Protein AF-A0A536GHM5-F1 (afdb_monomer)

Solvent-accessible surface area (backbone atoms only — not comparable to full-atom values): 13954 Å² total; per-residue (Å²): 136,82,89,82,89,90,89,85,89,84,81,91,84,87,89,84,89,86,88,85,83,84,88,84,82,89,80,92,77,90,78,89,74,93,71,83,82,72,80,73,74,80,75,80,73,82,75,80,77,82,73,79,80,69,58,63,62,82,78,53,53,48,62,61,52,52,49,52,49,46,75,68,66,64,57,67,44,81,74,50,75,44,61,77,75,88,44,92,64,42,56,34,36,36,39,30,26,42,83,91,34,42,30,38,36,35,11,26,78,33,38,71,53,38,60,69,72,47,86,76,56,70,77,38,66,44,44,51,67,29,25,36,30,33,41,35,26,64,16,36,39,39,32,46,37,70,64,36,80,54,56,49,69,80,70,57,71,68,55,50,53,46,52,41,53,51,43,64,63,42,43,63,33,32,62,59,67,42,43,26,25,64,65,92,64,85,66,78,78,62,77,75,77,82,68,81,76,77,76,78,72,80,76,83,75,81,83,82,80,85,79,86,88,82,81,135

pLDDT: mean 77.13, std 20.51, range [38.62, 97.5]

Foldseek 3Di:
DDDDDDDDDDDDDDDDDDDDDDDDDDDDDDDPDDDDPDPPDPDPDPDPDPDDQQAADPPDDLVVLLVLCVVLVQQKAWDDKDCPPVDPQWRIWTWIAGPPFIKIKTFGNWVVSVVVVDPDFFPAEDAAQAAQKWKDFIRIIMGIGDHHRGRDDDDDPVSLVSVLSSLVSCQSYGPPMGMHHNDDHDGPDHDPDPDPPPPPDPDDDDDDDDDDDDDD

Sequence (216 aa):
MRHSNQIARGRRLPGGVAGFVAAIATSLVIACGGSNAASGSPTPLPTPVVTPDPHLHEPVTADQIFLALGAAKLGLVANNANSETGNPAIVKLINAEINNWPLRITQYSSSAVLKRTVHWKAGEAPVGDEAPYSIAGLNILIQFGPISARAPSPPDASRQAMAARIVAVLDPLLWPLTQHSVIDIPSRTPEPTPKPSVSTAPTKAPAKTPKPSKTP

Radius of gyration: 32.69 Å; Cα contacts (8 Å, |Δi|>4): 290; chains: 1; bounding box: 127×55×76 Å

Secondary structure (DSSP, 8-state):
---------------------------------------PPPPPPPPP--PPP----SSPPHHHHHHHHHHTT--EEEEEEES--S-TTEEEEEEEEESSSEEEEEEES-HHHHHHH--PPTTPPP-TTS-SEEEEETTEEEEES---SSPPPPPPHHHHHHHHHHHHHHHHHHPSPEEEESS----PPPPPP-------PPP-PPPPPPPPP---

Mean predicted aligned error: 16.76 Å

Structure (mmCIF, N/CA/C/O backbone):
data_AF-A0A536GHM5-F1
#
_entry.id   AF-A0A536GHM5-F1
#
loop_
_atom_site.group_PDB
_atom_site.id
_atom_site.type_symbol
_atom_site.label_atom_id
_atom_site.label_alt_id
_atom_site.label_comp_id
_atom_site.label_asym_id
_atom_site.label_entity_id
_atom_site.label_seq_id
_atom_site.pdbx_PDB_ins_code
_atom_site.Cartn_x
_atom_site.Cartn_y
_atom_site.Cartn_z
_atom_site.occupancy
_atom_site.B_iso_or_equiv
_atom_site.auth_seq_id
_atom_site.auth_comp_id
_atom_site.auth_asym_id
_atom_site.auth_atom_id
_atom_site.pdbx_PDB_model_num
ATOM 1 N N . MET A 1 1 ? 44.696 16.572 -21.881 1.00 43.22 1 MET A N 1
ATOM 2 C CA . MET A 1 1 ? 45.957 16.660 -21.107 1.00 43.22 1 MET A CA 1
ATOM 3 C C . MET A 1 1 ? 45.610 16.284 -19.670 1.00 43.22 1 MET A C 1
ATOM 5 O O . MET A 1 1 ? 44.744 16.926 -19.108 1.00 43.22 1 MET A O 1
ATOM 9 N N . ARG A 1 2 ? 45.865 15.027 -19.287 1.00 48.50 2 ARG A N 1
ATOM 10 C CA . ARG A 1 2 ? 47.012 14.546 -18.479 1.00 48.50 2 ARG A CA 1
ATOM 11 C C . ARG A 1 2 ? 46.875 14.860 -16.972 1.00 48.50 2 ARG A C 1
ATOM 13 O O . ARG A 1 2 ? 46.977 16.023 -16.630 1.00 48.50 2 ARG A O 1
ATOM 20 N N . HIS A 1 3 ? 46.699 13.778 -16.185 1.00 44.41 3 HIS A N 1
ATOM 21 C CA . HIS A 1 3 ? 47.227 13.408 -14.837 1.00 44.41 3 HIS A CA 1
ATOM 22 C C . HIS A 1 3 ? 47.275 14.480 -13.718 1.00 44.41 3 HIS A C 1
ATOM 24 O O . HIS A 1 3 ? 47.511 15.639 -13.994 1.00 44.41 3 HIS A O 1
ATOM 30 N N . SER A 1 4 ? 47.124 14.228 -12.412 1.00 54.16 4 SER A N 1
ATOM 31 C CA . SER A 1 4 ? 47.518 13.133 -11.498 1.00 54.16 4 SER A CA 1
ATOM 32 C C . SER A 1 4 ? 46.841 13.445 -10.135 1.00 54.16 4 SER A C 1
ATOM 34 O O . SER A 1 4 ? 46.691 14.618 -9.819 1.00 54.16 4 SER A O 1
ATOM 36 N N . ASN A 1 5 ? 46.231 12.526 -9.377 1.00 55.44 5 ASN A N 1
ATOM 37 C CA . ASN A 1 5 ? 46.764 11.469 -8.495 1.00 55.44 5 ASN A CA 1
ATOM 38 C C . ASN A 1 5 ? 47.575 11.908 -7.249 1.00 55.44 5 ASN A C 1
ATOM 40 O O . ASN A 1 5 ? 48.619 12.538 -7.371 1.00 55.44 5 ASN A O 1
ATOM 44 N N . GLN A 1 6 ? 47.139 11.343 -6.105 1.00 53.28 6 GLN A N 1
ATOM 45 C CA . GLN A 1 6 ? 47.734 11.257 -4.750 1.00 53.28 6 GLN A CA 1
ATOM 46 C C . GLN A 1 6 ? 47.522 12.487 -3.847 1.00 53.28 6 GLN A C 1
ATOM 48 O O . GLN A 1 6 ? 47.697 13.614 -4.277 1.00 53.28 6 GLN A O 1
ATOM 53 N N . ILE A 1 7 ? 47.057 12.359 -2.599 1.00 49.81 7 ILE A N 1
ATOM 54 C CA . ILE A 1 7 ? 47.739 11.920 -1.353 1.00 49.81 7 ILE A CA 1
ATOM 55 C C . ILE A 1 7 ? 46.598 11.968 -0.282 1.00 49.81 7 ILE A C 1
ATOM 57 O O . ILE A 1 7 ? 45.775 12.869 -0.356 1.00 49.81 7 ILE A O 1
ATOM 61 N N . ALA A 1 8 ? 46.341 11.076 0.681 1.00 53.47 8 ALA A N 1
ATOM 62 C CA . ALA A 1 8 ? 47.197 10.385 1.634 1.00 53.47 8 ALA A CA 1
ATOM 63 C C . ALA A 1 8 ? 46.481 9.145 2.208 1.00 53.47 8 ALA A C 1
ATOM 65 O O . ALA A 1 8 ? 45.285 9.167 2.498 1.00 53.47 8 ALA A O 1
ATOM 66 N N . ARG A 1 9 ? 47.258 8.089 2.457 1.00 57.47 9 ARG A N 1
ATOM 67 C CA . ARG A 1 9 ? 46.920 6.997 3.377 1.00 57.47 9 ARG A CA 1
ATOM 68 C C . ARG A 1 9 ? 47.445 7.339 4.774 1.00 57.47 9 ARG A C 1
ATOM 70 O O . ARG A 1 9 ? 48.580 7.783 4.905 1.00 57.47 9 ARG A O 1
ATOM 77 N N . GLY A 1 10 ? 46.674 7.010 5.804 1.00 47.72 10 GLY A N 1
ATOM 78 C CA . GLY A 1 10 ? 47.101 6.949 7.208 1.00 47.72 10 GLY A CA 1
ATOM 79 C C . GLY A 1 10 ? 45.864 7.025 8.104 1.00 47.72 10 GLY A C 1
ATOM 80 O O . GLY A 1 10 ? 44.967 7.793 7.806 1.00 47.72 10 GLY A O 1
ATOM 81 N N . ARG A 1 11 ? 45.670 6.253 9.170 1.00 47.78 11 ARG A N 1
ATOM 82 C CA . ARG A 1 11 ? 46.503 5.326 9.940 1.00 47.78 11 ARG A CA 1
ATOM 83 C C . ARG A 1 11 ? 45.564 4.253 10.506 1.00 47.78 11 ARG A C 1
ATOM 85 O O . ARG A 1 11 ? 44.467 4.569 10.952 1.00 47.78 11 ARG A O 1
ATOM 92 N N . ARG A 1 12 ? 46.013 2.997 10.519 1.00 52.16 12 ARG A N 1
ATOM 93 C CA . ARG A 1 12 ? 45.415 1.936 11.339 1.00 52.16 12 ARG A CA 1
ATOM 94 C C . ARG A 1 12 ? 45.840 2.154 12.793 1.00 52.16 12 ARG A C 1
AT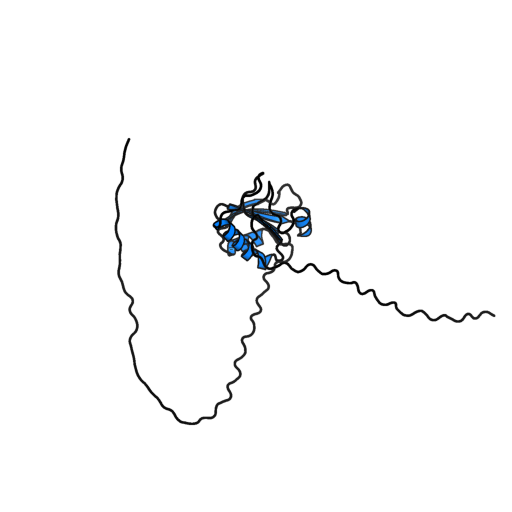OM 96 O O . ARG A 1 12 ? 47.029 2.341 13.037 1.00 52.16 12 ARG A O 1
ATOM 103 N N . LEU A 1 13 ? 44.898 2.079 13.725 1.00 57.22 13 LEU A N 1
ATOM 104 C CA . LEU A 1 13 ? 45.167 1.887 15.150 1.00 57.22 13 LEU A CA 1
ATOM 105 C C . LEU A 1 13 ? 44.696 0.477 15.528 1.00 57.22 13 LEU A C 1
ATOM 107 O O . LEU A 1 13 ? 43.508 0.193 15.379 1.00 57.22 13 LEU A O 1
ATOM 111 N N . PRO A 1 14 ? 45.587 -0.413 15.989 1.00 54.00 14 PRO A N 1
ATOM 112 C CA . PRO A 1 14 ? 45.205 -1.575 16.769 1.00 54.00 14 PRO A CA 1
ATOM 113 C C . PRO A 1 14 ? 45.573 -1.362 18.244 1.00 54.00 14 PRO A C 1
ATOM 115 O O . PRO A 1 14 ? 46.643 -0.842 18.555 1.00 54.00 14 PRO A O 1
ATOM 118 N N . GLY A 1 15 ? 44.719 -1.846 19.144 1.00 42.97 15 GLY A N 1
ATOM 119 C CA . GLY A 1 15 ? 45.117 -2.163 20.514 1.00 42.97 15 GLY A CA 1
ATOM 120 C C . GLY A 1 15 ? 44.253 -1.531 21.599 1.00 42.97 15 GLY A C 1
ATOM 121 O O . GLY A 1 15 ? 44.140 -0.314 21.683 1.00 42.97 15 GLY A O 1
ATOM 122 N N . GLY A 1 16 ? 43.732 -2.389 22.478 1.00 39.25 16 GLY A N 1
ATOM 123 C CA . GLY A 1 16 ? 43.484 -2.028 23.872 1.00 39.25 16 GLY A CA 1
ATOM 124 C C . GLY A 1 16 ? 42.210 -2.633 24.466 1.00 39.25 16 GLY A C 1
ATOM 125 O O . GLY A 1 16 ? 41.147 -2.054 24.327 1.00 39.25 16 GLY A O 1
ATOM 126 N N . VAL A 1 17 ? 42.272 -3.880 24.943 1.00 47.97 17 VAL A N 1
ATOM 127 C CA . VAL A 1 17 ? 42.207 -4.285 26.369 1.00 47.97 17 VAL A CA 1
ATOM 128 C C . VAL A 1 17 ? 40.799 -4.257 26.984 1.00 47.97 17 VAL A C 1
ATOM 130 O O . VAL A 1 17 ? 40.264 -3.200 27.285 1.00 47.97 17 VAL A O 1
ATOM 133 N N . ALA A 1 18 ? 40.279 -5.442 27.312 1.00 44.81 18 ALA A N 1
ATOM 134 C CA . ALA A 1 18 ? 39.486 -5.659 28.524 1.00 44.81 18 ALA A CA 1
ATOM 135 C C . ALA A 1 18 ? 39.561 -7.148 28.896 1.00 44.81 18 ALA A C 1
ATOM 137 O O . ALA A 1 18 ? 38.870 -7.985 28.322 1.00 44.81 18 ALA A O 1
ATOM 138 N N . GLY A 1 19 ? 40.474 -7.472 29.813 1.00 47.06 19 GLY A N 1
ATOM 139 C CA . GLY A 1 19 ? 40.527 -8.763 30.490 1.00 47.06 19 GLY A CA 1
ATOM 140 C C . GLY A 1 19 ? 39.649 -8.755 31.741 1.00 47.06 19 GLY A C 1
ATOM 141 O O . GLY A 1 19 ? 39.630 -7.762 32.452 1.00 47.06 19 GLY A O 1
ATOM 142 N N . PHE A 1 20 ? 38.947 -9.860 31.976 1.00 43.75 20 PHE A N 1
ATOM 143 C CA . PHE A 1 20 ? 38.219 -10.288 33.184 1.00 43.75 20 PHE A CA 1
ATOM 144 C C . PHE A 1 20 ? 37.834 -11.757 32.855 1.00 43.75 20 PHE A C 1
ATOM 146 O O . PHE A 1 20 ? 37.433 -12.017 31.728 1.00 43.75 20 PHE A O 1
ATOM 153 N N . VAL A 1 21 ? 37.991 -12.812 33.658 1.00 47.34 21 VAL A N 1
ATOM 154 C CA . VAL A 1 21 ? 37.829 -13.000 35.103 1.00 47.34 21 VAL A CA 1
ATOM 155 C C . VAL A 1 21 ? 38.672 -14.210 35.551 1.00 47.34 21 VAL A C 1
ATOM 157 O O . VAL A 1 21 ? 38.889 -15.157 34.798 1.00 47.34 21 VAL A O 1
ATOM 160 N N . ALA A 1 22 ? 39.123 -14.136 36.800 1.00 47.41 22 ALA A N 1
ATOM 161 C CA . ALA A 1 22 ? 39.907 -15.104 37.550 1.00 47.41 22 ALA A CA 1
ATOM 162 C C . ALA A 1 22 ? 39.232 -16.472 37.793 1.00 47.41 22 ALA A C 1
ATOM 164 O O . ALA A 1 22 ? 38.012 -16.600 37.873 1.00 47.41 22 ALA A O 1
ATOM 165 N N . ALA A 1 23 ? 40.088 -17.474 37.994 1.00 49.69 23 ALA A N 1
ATOM 166 C CA . ALA A 1 23 ? 39.786 -18.801 38.514 1.00 49.69 23 ALA A CA 1
ATOM 167 C C . ALA A 1 23 ? 39.510 -18.779 40.025 1.00 49.69 23 ALA A C 1
ATOM 169 O O . ALA A 1 23 ? 40.275 -18.139 40.739 1.00 49.69 23 ALA A O 1
ATOM 170 N N . ILE A 1 24 ? 38.537 -19.562 40.513 1.00 51.06 24 ILE A N 1
ATOM 171 C CA . ILE A 1 24 ? 38.538 -20.124 41.878 1.00 51.06 24 ILE A CA 1
ATOM 172 C C . ILE A 1 24 ? 37.916 -21.528 41.851 1.00 51.06 24 ILE A C 1
ATOM 174 O O . ILE A 1 24 ? 36.839 -21.751 41.303 1.00 51.06 24 ILE A O 1
ATOM 178 N N . ALA A 1 25 ? 38.654 -22.465 42.440 1.00 47.50 25 ALA A N 1
ATOM 179 C CA . ALA A 1 25 ? 38.329 -23.868 42.623 1.00 47.50 25 ALA A CA 1
ATOM 180 C C . ALA A 1 25 ? 37.563 -24.130 43.938 1.00 47.50 25 ALA A C 1
ATOM 182 O O . ALA A 1 25 ? 37.434 -23.258 44.790 1.00 47.50 25 ALA A O 1
ATOM 183 N N . THR A 1 26 ? 37.186 -25.401 44.119 1.00 49.62 26 THR A N 1
ATOM 184 C CA . THR A 1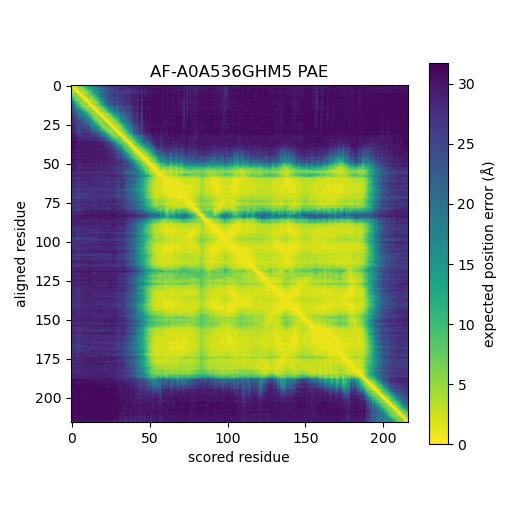 26 ? 36.762 -26.095 45.355 1.00 49.62 26 THR A CA 1
ATOM 185 C C . THR A 1 26 ? 35.353 -25.836 45.897 1.00 49.62 26 THR A C 1
ATOM 187 O O . THR A 1 26 ? 35.048 -24.780 46.434 1.00 49.62 26 THR A O 1
ATOM 190 N N . SER A 1 27 ? 34.515 -26.877 45.911 1.00 42.34 27 SER A N 1
ATOM 191 C CA . SER A 1 27 ? 34.328 -27.732 47.101 1.00 42.34 27 SER A CA 1
ATOM 192 C C . SER A 1 27 ? 33.335 -28.869 46.810 1.00 42.34 27 SER A C 1
ATOM 194 O O . SER A 1 27 ? 32.206 -28.649 46.384 1.00 42.34 27 SER A O 1
ATOM 196 N N . LEU A 1 28 ? 33.786 -30.106 47.039 1.00 50.97 28 LEU A N 1
ATOM 197 C CA . LEU A 1 28 ? 32.919 -31.262 47.245 1.00 50.97 28 LEU A CA 1
ATOM 198 C C . LEU A 1 28 ? 32.207 -31.086 48.590 1.00 50.97 28 LEU A C 1
ATOM 200 O O . LEU A 1 28 ? 32.877 -30.925 49.608 1.00 50.97 28 LEU A O 1
ATOM 204 N N . VAL A 1 29 ? 30.884 -31.236 48.609 1.00 52.56 29 VAL A N 1
ATOM 205 C CA . VAL A 1 29 ? 30.153 -31.637 49.815 1.00 52.56 29 VAL A CA 1
ATOM 206 C C . VAL A 1 29 ? 29.252 -32.806 49.440 1.00 52.56 29 VAL A C 1
ATOM 208 O O . VAL A 1 29 ? 28.257 -32.658 48.736 1.00 52.56 29 VAL A O 1
ATOM 211 N N . ILE A 1 30 ? 29.642 -33.989 49.909 1.00 55.66 30 ILE A N 1
ATOM 212 C CA . ILE A 1 30 ? 28.770 -35.153 50.018 1.00 55.66 30 ILE A CA 1
ATOM 213 C C . ILE A 1 30 ? 27.884 -34.888 51.235 1.00 55.66 30 ILE A C 1
ATOM 215 O O . ILE A 1 30 ? 28.366 -34.920 52.364 1.00 55.66 30 ILE A O 1
ATOM 219 N N . ALA A 1 31 ? 26.600 -34.623 51.010 1.00 41.09 31 ALA A N 1
ATOM 220 C CA . ALA A 1 31 ? 25.583 -34.650 52.053 1.00 41.09 31 ALA A CA 1
ATOM 221 C C . ALA A 1 31 ? 24.633 -35.815 51.763 1.00 41.09 31 ALA A C 1
ATOM 223 O O . ALA A 1 31 ? 23.667 -35.699 51.013 1.00 41.09 31 ALA A O 1
ATOM 224 N N . CYS A 1 32 ? 24.961 -36.968 52.343 1.00 63.22 32 CYS A N 1
ATOM 225 C CA . CYS A 1 32 ? 24.031 -38.067 52.540 1.00 63.22 32 CYS A CA 1
ATOM 226 C C . CYS A 1 32 ? 23.242 -37.736 53.815 1.00 63.22 32 CYS A C 1
ATOM 228 O O . CYS A 1 32 ? 23.818 -37.690 54.900 1.00 63.22 32 CYS A O 1
ATOM 230 N N . GLY A 1 33 ? 21.956 -37.424 53.686 1.00 42.59 33 GLY A N 1
ATOM 231 C CA . GLY A 1 33 ? 21.115 -37.066 54.825 1.00 42.59 33 GLY A CA 1
ATOM 232 C C . GLY A 1 33 ? 19.683 -36.836 54.375 1.00 42.59 33 GLY A C 1
ATOM 233 O O . GLY A 1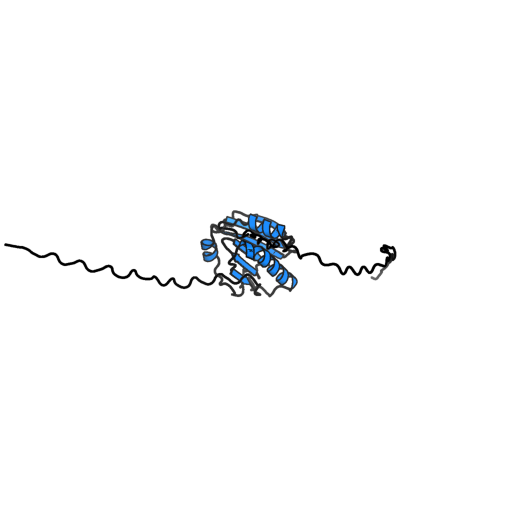 33 ? 19.380 -35.824 53.751 1.00 42.59 33 GLY A O 1
ATOM 234 N N . GLY A 1 34 ? 18.824 -37.819 54.644 1.00 57.03 34 GLY A N 1
ATOM 235 C CA . GLY A 1 34 ? 17.417 -37.802 54.270 1.00 57.03 34 GLY A CA 1
ATOM 236 C C . GLY A 1 34 ? 16.691 -36.568 54.798 1.00 57.03 34 GLY A C 1
ATOM 237 O O . GLY A 1 34 ? 16.883 -36.142 55.935 1.00 57.03 34 GLY A O 1
ATOM 238 N N . SER A 1 35 ? 15.837 -35.997 53.959 1.00 50.00 35 SER A N 1
ATOM 239 C CA . SER A 1 35 ? 14.817 -35.035 54.356 1.00 50.00 35 SER A CA 1
ATOM 240 C C . SER A 1 35 ? 13.686 -35.127 53.344 1.00 50.00 35 SER A C 1
ATOM 242 O O . SER A 1 35 ? 13.913 -35.070 52.136 1.00 50.00 35 SER A O 1
ATOM 244 N N . ASN A 1 36 ? 12.486 -35.363 53.869 1.00 51.78 36 ASN A N 1
ATOM 245 C CA . ASN A 1 36 ? 11.237 -35.518 53.141 1.00 51.78 36 ASN A CA 1
ATOM 246 C C . ASN A 1 36 ? 11.133 -34.494 52.009 1.00 51.78 36 ASN A C 1
ATOM 248 O O . ASN A 1 36 ? 11.179 -33.289 52.257 1.00 51.78 36 ASN A O 1
ATOM 252 N N . ALA A 1 37 ? 10.970 -34.980 50.777 1.00 50.03 37 ALA A N 1
ATOM 253 C CA . ALA A 1 37 ? 10.662 -34.129 49.643 1.00 50.03 37 ALA A CA 1
ATOM 254 C C . ALA A 1 37 ? 9.339 -33.409 49.936 1.00 50.03 37 ALA A C 1
ATOM 256 O O . ALA A 1 37 ? 8.263 -34.008 49.889 1.00 50.03 37 ALA A O 1
ATOM 257 N N . ALA A 1 38 ? 9.429 -32.125 50.281 1.00 53.69 38 ALA A N 1
ATOM 258 C CA . ALA A 1 38 ? 8.288 -31.236 50.250 1.00 53.69 38 ALA A CA 1
ATOM 259 C C . ALA A 1 38 ? 7.743 -31.282 48.822 1.00 53.69 38 ALA A C 1
ATOM 261 O O . ALA A 1 38 ? 8.470 -31.014 47.864 1.00 53.69 38 ALA A O 1
ATOM 262 N N . SER A 1 39 ? 6.482 -31.692 48.691 1.00 53.00 39 SER A N 1
ATOM 263 C CA . SER A 1 39 ? 5.744 -31.628 47.438 1.00 53.00 39 SER A CA 1
ATOM 264 C C . SER A 1 39 ? 5.858 -30.196 46.918 1.00 53.00 39 SER A C 1
ATOM 266 O O . SER A 1 39 ? 5.362 -29.260 47.547 1.00 53.00 39 SER A O 1
ATOM 268 N N . GLY A 1 40 ? 6.628 -30.016 45.843 1.00 55.53 40 GLY A N 1
ATOM 269 C CA . GLY A 1 40 ? 6.826 -28.716 45.223 1.00 55.53 40 GLY A CA 1
ATOM 270 C C . GLY A 1 40 ? 5.466 -28.158 44.834 1.00 55.53 40 GLY A C 1
ATOM 271 O O . GLY A 1 40 ? 4.709 -28.816 44.122 1.00 55.53 40 GLY A O 1
ATOM 272 N N . SER A 1 41 ? 5.150 -26.964 45.333 1.00 65.50 41 SER A N 1
ATOM 273 C CA . SER A 1 41 ? 3.983 -26.207 44.887 1.00 65.50 41 SER A CA 1
ATOM 274 C C . SER A 1 41 ? 3.990 -26.158 43.352 1.00 65.50 41 SER A C 1
ATOM 276 O O . SER A 1 41 ? 5.050 -25.868 42.782 1.00 65.50 41 SER A O 1
ATOM 278 N N . PRO A 1 42 ? 2.874 -26.474 42.667 1.00 65.62 42 PRO A N 1
ATOM 279 C CA . PRO A 1 42 ? 2.837 -26.466 41.213 1.00 65.62 42 PRO A CA 1
ATOM 280 C C . PRO A 1 42 ? 3.261 -25.085 40.716 1.00 65.62 42 PRO A C 1
ATOM 282 O O . PRO A 1 42 ? 2.661 -24.069 41.067 1.00 65.62 42 PRO A O 1
ATOM 285 N N . THR A 1 43 ? 4.327 -25.042 39.914 1.00 71.88 43 THR A N 1
ATOM 286 C CA . THR A 1 43 ? 4.725 -23.822 39.216 1.00 71.88 43 THR A CA 1
ATOM 287 C C . THR A 1 43 ? 3.541 -23.390 38.350 1.00 71.88 43 THR A C 1
ATOM 289 O O . THR A 1 43 ? 3.077 -24.203 37.544 1.00 71.88 43 THR A O 1
ATOM 292 N N . PRO A 1 44 ? 3.004 -22.166 38.513 1.00 66.12 44 PRO A N 1
ATOM 293 C CA . PRO A 1 44 ? 1.917 -21.705 37.668 1.00 66.12 44 PRO A CA 1
ATOM 294 C C . PRO A 1 44 ? 2.386 -21.755 36.214 1.00 66.12 44 PRO A C 1
ATOM 296 O O . PRO A 1 44 ? 3.432 -21.202 35.865 1.00 66.12 44 PRO A O 1
ATOM 299 N N . LEU A 1 45 ? 1.631 -22.475 35.383 1.00 74.69 45 LEU A N 1
ATOM 300 C CA . LEU A 1 45 ? 1.859 -22.530 33.945 1.00 74.69 45 LEU A CA 1
ATOM 301 C C . LEU A 1 45 ? 1.817 -21.086 33.414 1.00 74.69 45 LEU A C 1
ATOM 303 O O . LEU A 1 45 ? 0.917 -20.345 33.823 1.00 74.69 45 LEU A O 1
ATOM 307 N N . PRO A 1 46 ? 2.761 -20.651 32.557 1.00 68.75 46 PRO A N 1
ATOM 308 C CA . PRO A 1 46 ? 2.756 -19.290 32.038 1.00 68.75 46 PRO A CA 1
ATOM 309 C C . PRO A 1 46 ? 1.405 -18.998 31.388 1.00 68.75 46 PRO A C 1
ATOM 311 O O . PRO A 1 46 ? 1.002 -19.669 30.436 1.00 68.75 46 PRO A O 1
ATOM 314 N N . THR A 1 47 ? 0.695 -18.011 31.931 1.00 70.75 47 THR A N 1
ATOM 315 C CA . THR A 1 47 ? -0.574 -17.552 31.376 1.00 70.75 47 THR A CA 1
ATOM 316 C C . THR A 1 47 ? -0.318 -17.086 29.943 1.00 70.75 47 THR A C 1
ATOM 318 O O . THR A 1 47 ? 0.565 -16.245 29.744 1.00 70.75 47 THR A O 1
ATOM 321 N N . PRO A 1 48 ? -1.035 -17.611 28.933 1.00 67.31 48 PRO A N 1
ATOM 322 C CA . PRO A 1 48 ? -0.865 -17.154 27.564 1.00 67.31 48 PRO A CA 1
ATOM 323 C C . PRO A 1 48 ? -1.139 -15.650 27.505 1.00 67.31 48 PRO A C 1
ATOM 325 O O . PRO A 1 48 ? -2.204 -15.181 27.910 1.00 67.31 48 PRO A O 1
ATOM 328 N N . VAL A 1 49 ? -0.155 -14.889 27.028 1.00 74.88 49 VAL A N 1
ATOM 329 C CA . VAL A 1 49 ? -0.319 -13.458 26.775 1.00 74.88 49 VAL A CA 1
ATOM 330 C C . VAL A 1 49 ? -1.307 -13.327 25.624 1.00 74.88 49 VAL A C 1
ATOM 332 O O . VAL A 1 49 ? -0.996 -13.697 24.490 1.00 74.88 49 VAL A O 1
ATOM 335 N N . VAL A 1 50 ? -2.506 -12.823 25.920 1.00 66.50 50 VAL A N 1
ATOM 336 C CA . VAL A 1 50 ? -3.478 -12.429 24.897 1.00 66.50 50 V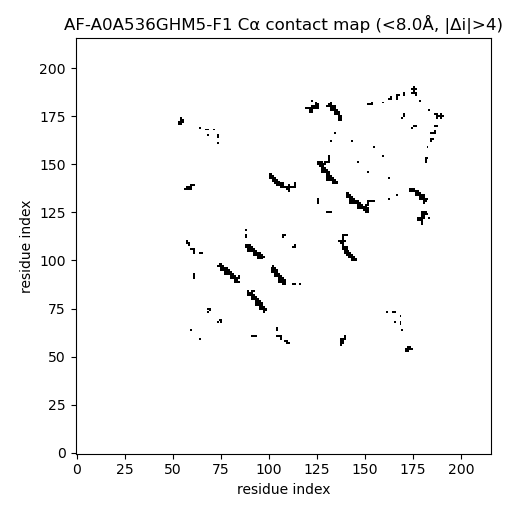AL A CA 1
ATOM 337 C C . VAL A 1 50 ? -2.827 -11.311 24.094 1.00 66.50 50 VAL A C 1
ATOM 339 O O . VAL A 1 50 ? -2.724 -10.179 24.559 1.00 66.50 50 VAL A O 1
ATOM 342 N N . THR A 1 51 ? -2.307 -11.653 22.919 1.00 71.69 51 THR A N 1
ATOM 343 C CA . THR A 1 51 ? -1.757 -10.665 21.993 1.00 71.69 51 THR A CA 1
ATOM 344 C C . THR A 1 51 ? -2.949 -9.938 21.375 1.00 71.69 51 THR A C 1
ATOM 346 O O . THR A 1 51 ? -3.781 -10.612 20.765 1.00 71.69 51 THR A O 1
ATOM 349 N N . PRO A 1 52 ? -3.089 -8.612 21.559 1.00 74.44 52 PRO A N 1
ATOM 350 C CA . PRO A 1 52 ? -4.172 -7.856 20.942 1.00 74.44 52 PRO A CA 1
ATOM 351 C C . PRO A 1 52 ? -4.154 -8.048 19.425 1.00 74.44 52 PRO A C 1
ATOM 353 O O . PRO A 1 52 ? -3.077 -8.021 18.827 1.00 74.44 52 PRO A O 1
ATOM 356 N N . ASP A 1 53 ? -5.324 -8.244 18.819 1.00 78.69 53 ASP A N 1
ATOM 357 C CA . ASP A 1 53 ? -5.453 -8.321 17.365 1.00 78.69 53 ASP A CA 1
ATOM 358 C C . ASP A 1 53 ? -5.178 -6.930 16.762 1.00 78.69 53 ASP A C 1
ATOM 360 O O . ASP A 1 53 ? -5.904 -5.984 17.079 1.00 78.69 53 ASP A O 1
ATOM 364 N N . PRO A 1 54 ? -4.118 -6.760 15.952 1.00 83.12 54 PRO A N 1
ATOM 365 C CA . PRO A 1 54 ? -3.790 -5.472 15.349 1.00 83.12 54 PRO A CA 1
ATOM 366 C C . PRO A 1 54 ? -4.657 -5.143 14.121 1.00 83.12 54 PRO A C 1
ATOM 368 O O . PRO A 1 54 ? -4.406 -4.123 13.474 1.00 83.12 54 PRO A O 1
ATOM 371 N N . HIS A 1 55 ? -5.627 -5.995 13.767 1.00 89.12 55 HIS A N 1
ATOM 372 C CA . HIS A 1 55 ? -6.470 -5.817 12.590 1.00 89.12 55 HIS A CA 1
ATOM 373 C C . HIS A 1 55 ? -7.259 -4.504 12.627 1.00 89.12 55 HIS A C 1
ATOM 375 O O . HIS A 1 55 ? -7.861 -4.132 13.635 1.00 89.12 55 HIS A O 1
ATOM 381 N N . LEU A 1 56 ? -7.245 -3.781 11.508 1.00 91.44 56 LEU A N 1
ATOM 382 C CA . LEU A 1 56 ? -8.004 -2.550 11.346 1.00 91.44 56 LEU A CA 1
ATOM 383 C C . LEU A 1 56 ? -9.408 -2.854 10.822 1.00 91.44 56 LEU A C 1
ATOM 385 O O . LEU A 1 56 ? -9.627 -3.774 10.039 1.00 91.44 56 LEU A O 1
ATOM 389 N N . HIS A 1 57 ? -10.367 -2.009 11.189 1.00 89.88 57 HIS A N 1
ATOM 390 C CA . HIS A 1 57 ? -11.730 -2.079 10.673 1.00 89.88 57 HIS A CA 1
ATOM 391 C C . HIS A 1 57 ? -11.999 -0.946 9.684 1.00 89.88 57 HIS A C 1
ATOM 393 O O . HIS A 1 57 ? -11.476 0.160 9.824 1.00 89.88 57 HIS A O 1
ATOM 399 N N . GLU A 1 58 ? -12.829 -1.217 8.677 1.00 86.94 58 GLU A N 1
ATOM 400 C CA . GLU A 1 58 ? -13.249 -0.179 7.737 1.00 86.94 58 GLU A CA 1
ATOM 401 C C . GLU A 1 58 ? -14.109 0.897 8.427 1.00 86.94 58 GLU A C 1
ATOM 403 O O . GLU A 1 58 ? -14.980 0.557 9.231 1.00 86.94 58 GLU A O 1
ATOM 408 N N . PRO A 1 59 ? -13.935 2.184 8.069 1.00 87.81 59 PRO A N 1
ATOM 409 C CA . PRO A 1 59 ? -12.996 2.694 7.067 1.00 87.81 59 PRO A CA 1
ATOM 410 C C . PRO A 1 59 ? -11.579 2.909 7.628 1.00 87.81 59 PRO A C 1
ATOM 412 O O . PRO A 1 59 ? -11.390 3.601 8.627 1.00 87.81 59 PRO A O 1
ATOM 415 N N . VAL A 1 60 ? -10.571 2.402 6.915 1.00 94.88 60 VAL A N 1
ATOM 416 C CA . VAL A 1 60 ? -9.156 2.684 7.195 1.00 94.88 60 VAL A CA 1
ATOM 417 C C . VAL A 1 60 ? -8.735 3.964 6.486 1.00 94.88 60 VAL A C 1
ATOM 419 O O . VAL A 1 60 ? -9.139 4.221 5.347 1.00 94.88 60 VAL A O 1
ATOM 422 N N . THR A 1 61 ? -7.916 4.784 7.145 1.00 95.69 61 THR A N 1
ATOM 423 C CA . THR A 1 61 ? -7.401 6.020 6.543 1.00 95.69 61 THR A CA 1
ATOM 424 C C . THR A 1 61 ? -6.039 5.810 5.886 1.00 95.69 61 THR A C 1
ATOM 426 O O . THR A 1 61 ? -5.212 5.032 6.365 1.00 95.69 61 THR A O 1
ATOM 429 N N . ALA A 1 62 ? -5.7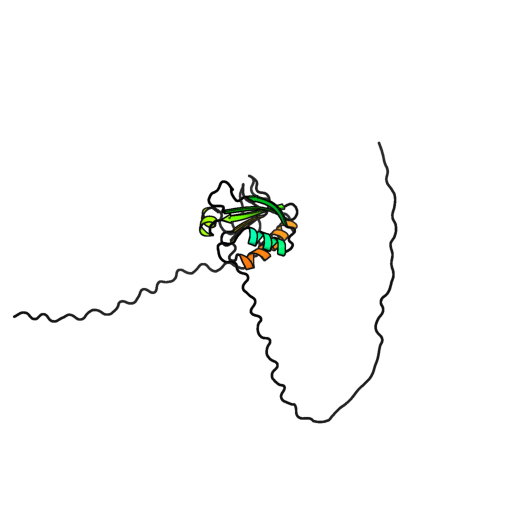55 6.546 4.804 1.00 95.69 62 ALA A N 1
ATOM 430 C CA . ALA A 1 62 ? -4.421 6.528 4.192 1.00 95.69 62 ALA A CA 1
ATOM 431 C C . ALA A 1 62 ? -3.327 6.955 5.191 1.00 95.69 62 ALA A C 1
ATOM 433 O O . ALA A 1 62 ? -2.210 6.446 5.130 1.00 95.69 62 ALA A O 1
ATOM 434 N N . ASP A 1 63 ? -3.653 7.845 6.136 1.00 95.94 63 ASP A N 1
ATOM 435 C CA . ASP A 1 63 ? -2.723 8.309 7.171 1.00 95.94 63 ASP A CA 1
ATOM 436 C C . ASP A 1 63 ? -2.351 7.205 8.163 1.00 95.94 63 ASP A C 1
ATOM 438 O O . ASP A 1 63 ? -1.182 7.082 8.514 1.00 95.94 63 ASP A O 1
ATOM 442 N N . GLN A 1 64 ? -3.308 6.371 8.589 1.00 96.50 64 GLN A N 1
ATOM 443 C CA . GLN A 1 64 ? -3.026 5.226 9.465 1.00 96.50 64 GLN A CA 1
ATOM 444 C C . GLN A 1 64 ? -2.009 4.280 8.823 1.00 96.50 64 GLN A C 1
ATOM 446 O O . GLN A 1 64 ? -1.058 3.848 9.472 1.00 96.50 64 GLN A O 1
ATOM 451 N N . ILE A 1 65 ? -2.166 4.018 7.526 1.00 96.81 65 ILE A N 1
ATOM 452 C CA . ILE A 1 65 ? -1.249 3.171 6.763 1.00 96.81 65 ILE A CA 1
ATOM 453 C C . ILE A 1 65 ? 0.106 3.843 6.561 1.00 96.81 65 ILE A C 1
ATOM 455 O O . ILE A 1 65 ? 1.142 3.206 6.751 1.00 96.81 65 ILE A O 1
ATOM 459 N N . PHE A 1 66 ? 0.122 5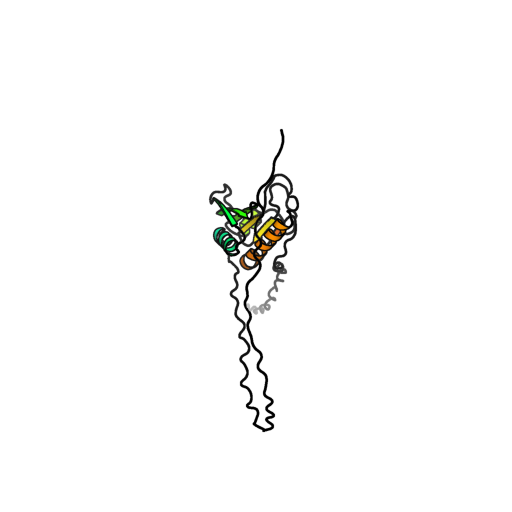.135 6.236 1.00 96.62 66 PHE A N 1
ATOM 460 C CA . PHE A 1 66 ? 1.358 5.904 6.130 1.00 96.62 66 PHE A CA 1
ATOM 461 C C . PHE A 1 66 ? 2.154 5.876 7.446 1.00 96.62 66 PHE A C 1
ATOM 463 O O . PHE A 1 66 ? 3.354 5.596 7.443 1.00 96.62 66 PHE A O 1
ATOM 470 N N . LEU A 1 67 ? 1.483 6.088 8.582 1.00 96.38 67 LEU A N 1
ATOM 471 C CA . LEU A 1 67 ? 2.093 6.032 9.911 1.00 96.38 67 LEU A CA 1
ATOM 472 C C . LEU A 1 67 ? 2.582 4.625 10.266 1.00 96.38 67 LEU A C 1
ATOM 474 O O . LEU A 1 67 ? 3.681 4.496 10.800 1.00 96.38 67 LEU A O 1
ATOM 478 N N . ALA A 1 68 ? 1.827 3.574 9.936 1.00 95.94 68 ALA A N 1
ATOM 479 C CA . ALA A 1 68 ? 2.247 2.191 10.163 1.00 95.94 68 ALA A CA 1
ATOM 480 C C . ALA A 1 68 ? 3.524 1.837 9.379 1.00 95.94 68 ALA A C 1
ATOM 482 O O . ALA A 1 68 ? 4.474 1.284 9.938 1.00 95.94 68 ALA A O 1
ATOM 483 N N . LEU A 1 69 ? 3.594 2.223 8.100 1.00 96.31 69 LEU A N 1
ATOM 484 C CA . LEU A 1 69 ? 4.787 2.036 7.267 1.00 96.31 69 LEU A CA 1
ATOM 485 C C . LEU A 1 69 ? 5.978 2.871 7.772 1.00 96.31 69 LEU A C 1
ATOM 487 O O . LEU A 1 69 ? 7.121 2.403 7.752 1.00 96.31 69 LEU A O 1
ATOM 491 N N . GLY A 1 70 ? 5.721 4.084 8.271 1.00 95.94 70 GLY A N 1
ATOM 492 C CA . GLY A 1 70 ? 6.726 4.932 8.916 1.00 95.94 70 GLY A CA 1
ATOM 493 C C . GLY A 1 70 ? 7.270 4.329 10.216 1.00 95.94 70 GLY A C 1
ATOM 494 O O . GLY A 1 70 ? 8.487 4.272 10.409 1.00 95.94 70 GLY A O 1
ATOM 495 N N . ALA A 1 71 ? 6.393 3.803 11.076 1.00 95.81 71 ALA A N 1
ATOM 496 C CA . ALA A 1 71 ? 6.756 3.141 12.330 1.00 95.81 71 ALA A CA 1
ATOM 497 C C . ALA A 1 71 ? 7.621 1.889 12.103 1.00 95.81 71 ALA A C 1
ATOM 499 O O . ALA A 1 71 ? 8.517 1.596 12.895 1.00 95.81 71 ALA A O 1
ATOM 500 N N . ALA A 1 72 ? 7.427 1.204 10.973 1.00 94.81 72 ALA A N 1
ATOM 501 C CA . ALA A 1 72 ? 8.255 0.082 10.537 1.00 94.81 72 ALA A CA 1
ATOM 502 C C . ALA A 1 72 ? 9.648 0.485 10.000 1.00 94.81 72 ALA A C 1
ATOM 504 O O . ALA A 1 72 ? 10.438 -0.384 9.617 1.00 94.81 72 ALA A O 1
ATOM 505 N N . LYS A 1 73 ? 9.979 1.787 9.984 1.00 94.88 73 LYS A N 1
ATOM 506 C CA . LYS A 1 73 ? 11.280 2.338 9.559 1.00 94.88 73 LYS A CA 1
ATOM 507 C C . LYS A 1 73 ? 11.692 1.876 8.158 1.00 94.88 73 LYS A C 1
ATOM 509 O O . LYS A 1 73 ? 12.846 1.522 7.920 1.00 94.88 73 LYS A O 1
ATOM 514 N N . LEU A 1 74 ? 10.747 1.882 7.218 1.00 93.88 74 LEU A N 1
ATOM 515 C CA . LEU A 1 74 ? 11.006 1.467 5.835 1.00 93.88 74 LEU A CA 1
ATOM 516 C C . LEU A 1 74 ? 11.754 2.520 5.001 1.00 93.88 74 LEU A C 1
ATOM 518 O O . LEU A 1 74 ? 12.106 2.230 3.866 1.00 93.88 74 LEU A O 1
ATOM 522 N N . GLY A 1 75 ? 12.039 3.706 5.550 1.00 92.56 75 GLY A N 1
ATOM 523 C CA . GLY A 1 75 ? 12.654 4.808 4.797 1.00 92.56 75 GLY A CA 1
ATOM 524 C C . GLY A 1 75 ? 11.635 5.560 3.940 1.00 92.56 75 GLY A C 1
ATOM 525 O O . GLY A 1 75 ? 11.917 5.897 2.795 1.00 92.56 75 GLY A O 1
ATOM 526 N N . LEU A 1 76 ? 10.436 5.756 4.492 1.00 95.38 76 LEU A N 1
ATOM 527 C CA . LEU A 1 76 ? 9.316 6.421 3.841 1.00 95.38 76 LEU A CA 1
ATOM 528 C C . LEU A 1 76 ? 9.522 7.942 3.819 1.00 95.38 76 LEU A C 1
ATOM 530 O O . LEU A 1 76 ? 9.718 8.553 4.870 1.00 95.38 76 LEU A O 1
ATOM 534 N N . VAL A 1 77 ? 9.423 8.544 2.638 1.00 95.62 77 VAL A N 1
ATOM 535 C CA . VAL A 1 77 ? 9.463 9.998 2.432 1.00 95.62 77 VAL A CA 1
ATOM 536 C C . VAL A 1 77 ? 8.160 10.422 1.761 1.00 95.62 77 VAL A C 1
ATOM 538 O O . VAL A 1 77 ? 7.806 9.896 0.709 1.00 95.62 77 VAL A O 1
ATOM 541 N N . ALA A 1 78 ? 7.406 11.330 2.382 1.00 92.38 78 ALA A N 1
ATOM 542 C CA . ALA A 1 78 ? 6.181 11.865 1.788 1.00 92.38 78 ALA A CA 1
ATOM 543 C C . ALA A 1 78 ? 6.512 12.941 0.751 1.00 92.38 78 ALA A C 1
ATOM 545 O O . ALA A 1 78 ? 7.268 13.864 1.044 1.00 92.38 78 ALA A O 1
ATOM 546 N N . ASN A 1 79 ? 5.877 12.858 -0.417 1.00 91.50 79 ASN A N 1
ATOM 547 C CA . ASN A 1 79 ? 6.011 13.854 -1.478 1.00 91.50 79 ASN A CA 1
ATOM 548 C C . ASN A 1 79 ? 4.822 14.819 -1.472 1.00 91.50 79 ASN A C 1
ATOM 550 O O . ASN A 1 79 ? 4.997 16.033 -1.449 1.00 91.50 79 ASN A O 1
ATOM 554 N N . ASN A 1 80 ? 3.597 14.284 -1.487 1.00 89.88 80 ASN A N 1
ATOM 555 C CA . ASN A 1 80 ? 2.371 15.069 -1.358 1.00 89.88 80 ASN A CA 1
ATOM 556 C C . ASN A 1 80 ? 1.199 14.204 -0.870 1.00 89.88 80 ASN A C 1
ATOM 558 O O . ASN A 1 80 ? 1.230 12.975 -0.952 1.00 89.88 80 ASN A O 1
ATOM 562 N N . ALA A 1 81 ? 0.152 14.867 -0.384 1.00 85.38 81 ALA A N 1
ATOM 563 C CA . ALA A 1 81 ? -1.134 14.255 -0.091 1.00 85.38 81 ALA A CA 1
ATOM 564 C C . ALA A 1 81 ? -2.238 15.085 -0.752 1.00 85.38 81 ALA A C 1
ATOM 566 O O . ALA A 1 81 ? -2.276 16.301 -0.575 1.00 85.38 81 ALA A O 1
ATOM 567 N N . ASN A 1 82 ? -3.115 14.438 -1.517 1.00 82.81 82 ASN A N 1
ATOM 568 C CA . ASN A 1 82 ? -4.207 15.088 -2.227 1.00 82.81 82 ASN A CA 1
ATOM 569 C C . ASN A 1 82 ? -5.552 14.442 -1.860 1.00 82.81 82 ASN A C 1
ATOM 571 O O . ASN A 1 82 ? -5.705 13.222 -1.950 1.00 82.81 82 ASN A O 1
ATOM 575 N N . SER A 1 83 ? -6.519 15.268 -1.469 1.00 68.19 83 SER A N 1
ATOM 576 C CA . SER A 1 83 ? -7.905 14.867 -1.188 1.00 68.19 83 SER A CA 1
ATOM 577 C C . SER A 1 83 ? -8.818 15.016 -2.417 1.00 68.19 83 SER A C 1
ATOM 579 O O . SER A 1 83 ? -9.910 14.467 -2.442 1.00 68.19 83 SER A O 1
ATOM 581 N N . GLU A 1 84 ? -8.366 15.722 -3.459 1.00 57.81 84 GLU A N 1
ATOM 582 C CA . GLU A 1 84 ? -9.112 16.033 -4.682 1.00 57.81 84 GLU A CA 1
ATOM 583 C C . GLU A 1 84 ? -8.392 15.438 -5.897 1.00 57.81 84 GLU A C 1
ATOM 585 O O . GLU A 1 84 ? -7.679 16.099 -6.652 1.00 57.81 84 GLU A O 1
ATOM 590 N N . THR A 1 85 ? -8.536 14.129 -6.078 1.00 63.81 85 THR A N 1
ATOM 591 C CA . THR A 1 85 ? -7.853 13.374 -7.145 1.00 63.81 85 THR A CA 1
ATOM 592 C C . THR A 1 85 ? -8.591 13.404 -8.487 1.00 63.81 85 THR A C 1
ATOM 594 O O . THR A 1 85 ? -8.219 12.678 -9.405 1.00 63.81 85 THR A O 1
ATOM 597 N N . GLY A 1 86 ? -9.662 14.197 -8.615 1.00 67.38 86 GLY A N 1
ATOM 598 C CA . GLY A 1 86 ? -10.548 14.207 -9.789 1.00 67.38 86 GLY A CA 1
ATOM 599 C C . GLY A 1 86 ? -11.419 12.948 -9.936 1.00 67.38 86 GLY A C 1
ATOM 600 O O . GLY A 1 86 ? -12.342 12.936 -10.745 1.00 67.38 86 GLY A O 1
ATOM 601 N N . ASN A 1 87 ? -11.173 11.907 -9.132 1.00 80.88 87 ASN A N 1
ATOM 602 C CA . ASN A 1 87 ? -11.993 10.707 -9.042 1.00 80.88 87 ASN A CA 1
ATOM 603 C C . ASN A 1 87 ? -12.821 10.742 -7.743 1.00 80.88 87 ASN A C 1
ATOM 605 O O . ASN A 1 87 ? -12.234 10.635 -6.666 1.00 80.88 87 ASN A O 1
ATOM 609 N N . PRO A 1 88 ? -14.163 10.822 -7.812 1.00 82.88 88 PRO A N 1
ATOM 610 C CA . PRO A 1 88 ? -15.017 10.887 -6.622 1.00 82.88 88 PRO A CA 1
ATOM 611 C C . PRO A 1 88 ? -14.992 9.605 -5.771 1.00 82.88 88 PRO A C 1
ATOM 613 O O . PRO A 1 88 ? -15.481 9.605 -4.645 1.00 82.88 88 PRO A O 1
ATOM 616 N N . ALA A 1 89 ? -14.441 8.502 -6.289 1.00 87.75 89 ALA A N 1
ATOM 617 C CA . ALA A 1 89 ? -14.256 7.262 -5.539 1.00 87.75 89 ALA A CA 1
ATOM 618 C C . ALA A 1 89 ? -13.092 7.332 -4.533 1.00 87.75 89 ALA A C 1
ATOM 620 O O . ALA A 1 89 ? -13.072 6.563 -3.566 1.00 87.75 89 ALA A O 1
ATOM 621 N N . ILE A 1 90 ? -12.123 8.224 -4.765 1.00 91.56 90 ILE A N 1
ATOM 622 C CA . ILE A 1 90 ? -10.916 8.361 -3.949 1.00 91.56 90 ILE A CA 1
ATOM 623 C C . ILE A 1 90 ? -11.155 9.438 -2.894 1.00 91.56 90 ILE A C 1
ATOM 625 O O . ILE A 1 90 ? -11.428 10.590 -3.210 1.00 91.56 90 ILE A O 1
ATOM 629 N N . VAL A 1 91 ? -11.017 9.053 -1.627 1.00 93.50 91 VAL A N 1
ATOM 630 C CA . VAL A 1 91 ? -11.125 9.963 -0.478 1.00 93.50 91 VAL A CA 1
ATOM 631 C C . VAL A 1 91 ? -9.803 10.685 -0.240 1.00 93.50 91 VAL A C 1
ATOM 633 O O . VAL A 1 91 ? -9.784 11.868 0.090 1.00 93.50 91 VAL A O 1
ATOM 636 N N . LYS A 1 92 ? -8.685 9.966 -0.374 1.00 94.88 92 LYS A N 1
ATOM 637 C CA . LYS A 1 92 ? -7.349 10.518 -0.152 1.00 94.88 92 LYS A CA 1
ATOM 638 C C . LYS A 1 92 ? -6.296 9.734 -0.915 1.00 94.88 92 LYS A C 1
ATOM 640 O O . LYS A 1 92 ? -6.343 8.508 -0.977 1.00 94.88 92 LYS A O 1
ATOM 645 N N . LEU A 1 93 ? -5.315 10.449 -1.443 1.00 95.38 93 LEU A N 1
ATOM 646 C CA . LEU A 1 93 ? -4.135 9.896 -2.085 1.00 95.38 93 LEU A CA 1
ATOM 647 C C . LEU A 1 93 ? -2.886 10.446 -1.405 1.00 95.38 93 LEU A C 1
ATOM 649 O O . LEU A 1 93 ? -2.728 11.659 -1.312 1.00 95.38 93 LEU A O 1
ATOM 653 N N . ILE A 1 94 ? -1.982 9.576 -0.971 1.00 95.94 94 ILE A N 1
ATOM 654 C CA . ILE A 1 94 ? -0.651 9.963 -0.500 1.00 95.94 94 ILE A CA 1
ATOM 655 C C . ILE A 1 94 ? 0.367 9.438 -1.504 1.00 95.94 94 ILE A C 1
ATOM 657 O O . ILE A 1 94 ? 0.468 8.228 -1.716 1.00 95.94 94 ILE A O 1
ATOM 661 N N . ASN A 1 95 ? 1.125 10.350 -2.106 1.00 96.00 95 ASN A N 1
ATOM 662 C CA . ASN A 1 95 ? 2.296 10.013 -2.900 1.00 96.00 95 ASN A CA 1
ATOM 663 C C . ASN A 1 95 ? 3.531 10.129 -2.010 1.00 96.00 95 ASN A C 1
ATOM 665 O O . ASN A 1 95 ? 3.793 11.167 -1.400 1.00 96.00 95 ASN A O 1
ATOM 669 N N . ALA A 1 96 ? 4.293 9.053 -1.952 1.00 96.75 96 ALA A N 1
ATOM 670 C CA . ALA A 1 96 ? 5.490 8.909 -1.152 1.00 96.75 96 ALA A CA 1
ATOM 671 C C . ALA A 1 96 ? 6.555 8.153 -1.955 1.00 96.75 96 ALA A C 1
ATOM 673 O O . ALA A 1 96 ? 6.342 7.753 -3.102 1.00 96.75 96 ALA A O 1
ATOM 674 N N . GLU A 1 97 ? 7.707 7.938 -1.345 1.00 96.75 97 GLU A N 1
ATOM 675 C CA . GLU A 1 97 ? 8.750 7.079 -1.876 1.00 96.75 97 GLU A CA 1
ATOM 676 C C . GLU A 1 97 ? 9.427 6.282 -0.765 1.00 96.75 97 GLU A C 1
ATOM 678 O O . GLU A 1 97 ? 9.481 6.703 0.392 1.00 96.75 97 GLU A O 1
ATOM 683 N N . ILE A 1 98 ? 9.942 5.110 -1.131 1.00 96.12 98 ILE A N 1
ATOM 684 C CA . ILE A 1 98 ? 10.809 4.296 -0.282 1.00 96.12 98 ILE A CA 1
ATOM 685 C C . ILE A 1 98 ? 12.092 4.019 -1.060 1.00 96.12 98 ILE A C 1
ATOM 687 O O . ILE A 1 98 ? 12.073 3.347 -2.096 1.00 96.12 98 ILE A O 1
ATOM 691 N N . ASN A 1 99 ? 13.223 4.526 -0.564 1.00 92.50 99 ASN A N 1
ATOM 692 C CA . ASN A 1 99 ? 14.526 4.416 -1.227 1.00 92.50 99 ASN A CA 1
ATOM 693 C C . ASN A 1 99 ? 14.472 4.880 -2.702 1.00 92.50 99 ASN A C 1
ATOM 695 O O . ASN A 1 99 ? 14.867 4.123 -3.590 1.00 92.50 99 ASN A O 1
ATOM 699 N N . ASN A 1 100 ? 13.930 6.070 -2.983 1.00 93.19 100 ASN A N 1
ATOM 700 C CA . ASN A 1 100 ? 13.757 6.637 -4.335 1.00 93.19 100 ASN A CA 1
ATOM 701 C C . ASN A 1 100 ? 12.902 5.772 -5.284 1.00 93.19 100 ASN A C 1
ATOM 703 O O . ASN A 1 100 ? 13.136 5.736 -6.493 1.00 93.19 100 ASN A O 1
ATOM 707 N N . TRP A 1 101 ? 11.958 5.001 -4.743 1.00 95.81 101 TRP A N 1
ATOM 708 C CA . TRP A 1 101 ? 11.002 4.221 -5.530 1.00 95.81 101 TRP A CA 1
ATOM 709 C C . TRP A 1 101 ? 9.590 4.639 -5.168 1.00 95.81 101 TRP A C 1
ATOM 711 O O . TRP A 1 101 ? 9.281 4.673 -3.971 1.00 95.81 101 TRP A O 1
ATOM 721 N N . PRO A 1 102 ? 8.744 4.957 -6.161 1.00 96.81 102 PRO A N 1
ATOM 722 C CA . PRO A 1 102 ? 7.427 5.507 -5.894 1.00 96.81 102 PRO A CA 1
ATOM 723 C C . PRO A 1 102 ? 6.574 4.578 -5.034 1.00 96.81 102 PRO A C 1
ATOM 725 O O . PRO A 1 102 ? 6.546 3.364 -5.237 1.00 96.81 102 PRO A O 1
ATOM 728 N N . LEU A 1 103 ? 5.848 5.170 -4.096 1.00 97.50 103 LEU A N 1
ATOM 729 C CA . LEU A 1 103 ? 4.809 4.528 -3.312 1.00 97.50 103 LEU A CA 1
ATOM 730 C C . LEU A 1 103 ? 3.558 5.402 -3.370 1.00 97.50 103 LEU A C 1
ATOM 732 O O . LEU A 1 103 ? 3.612 6.599 -3.098 1.00 97.50 103 LEU A O 1
ATOM 736 N N . ARG A 1 104 ? 2.417 4.802 -3.679 1.00 96.56 104 ARG A N 1
ATOM 737 C CA . ARG A 1 104 ? 1.125 5.481 -3.681 1.00 96.56 104 ARG A CA 1
ATOM 738 C C . ARG A 1 104 ? 0.174 4.759 -2.744 1.00 96.56 104 ARG A C 1
ATOM 740 O O . ARG A 1 104 ? -0.052 3.564 -2.908 1.00 96.56 104 ARG A O 1
ATOM 747 N N . ILE A 1 105 ? -0.373 5.480 -1.772 1.00 97.06 105 ILE A N 1
ATOM 748 C CA . ILE A 1 105 ? -1.364 4.972 -0.819 1.00 97.06 105 ILE A CA 1
ATOM 749 C C . ILE A 1 105 ? -2.685 5.655 -1.148 1.00 97.06 105 ILE A C 1
ATOM 751 O O . ILE A 1 105 ? -2.820 6.867 -0.988 1.00 97.06 105 ILE A O 1
ATOM 755 N N . THR A 1 106 ? -3.648 4.886 -1.637 1.00 96.25 106 THR A N 1
ATOM 756 C CA . THR A 1 106 ? -4.963 5.385 -2.043 1.00 96.25 106 THR A CA 1
ATOM 757 C C . THR A 1 106 ? -6.011 4.876 -1.072 1.00 96.25 106 THR A C 1
ATOM 759 O O . THR A 1 106 ? -6.152 3.669 -0.887 1.00 96.25 106 THR A O 1
ATOM 762 N N . GLN A 1 107 ? -6.762 5.792 -0.481 1.00 95.88 107 GLN A N 1
ATOM 763 C CA . GLN A 1 107 ? -7.932 5.501 0.328 1.00 95.88 107 GLN A CA 1
ATOM 764 C C . GLN A 1 107 ? -9.190 5.698 -0.508 1.00 95.88 107 GLN A C 1
ATOM 766 O O . GLN A 1 107 ? -9.443 6.786 -1.028 1.00 95.88 107 GLN A O 1
ATOM 771 N N . TYR A 1 108 ? -10.007 4.656 -0.568 1.00 94.88 108 TYR A N 1
ATOM 772 C CA . TYR A 1 108 ? -11.359 4.698 -1.108 1.00 94.88 108 TYR A CA 1
ATOM 773 C C . TYR A 1 108 ? -12.374 4.856 0.021 1.00 94.88 108 TYR A C 1
ATOM 775 O O . TYR A 1 108 ? -12.067 4.642 1.196 1.00 94.88 108 TYR A O 1
ATOM 783 N N . SER A 1 109 ? -13.608 5.210 -0.327 1.00 92.50 109 SER A N 1
ATOM 784 C CA . SER A 1 109 ? -14.691 5.335 0.656 1.00 92.50 109 SER A CA 1
ATOM 785 C C . SER A 1 109 ? -15.106 3.997 1.280 1.00 92.50 109 SER A C 1
ATOM 787 O O . SER A 1 109 ? -15.628 3.983 2.390 1.00 92.50 109 SER A O 1
ATOM 789 N N . SER A 1 110 ? -14.873 2.874 0.591 1.00 94.00 110 SER A N 1
ATOM 790 C CA . SER A 1 110 ? -15.124 1.509 1.084 1.00 94.00 110 SER A CA 1
ATOM 791 C C . SER A 1 110 ? -14.359 0.466 0.265 1.00 94.00 110 SER A C 1
ATOM 793 O O . SER A 1 110 ? -13.961 0.744 -0.874 1.00 94.00 110 SER A O 1
ATOM 795 N N . SER A 1 111 ? -14.218 -0.759 0.784 1.00 93.56 111 SER A N 1
ATOM 796 C CA . SER A 1 111 ? -13.702 -1.893 -0.005 1.00 93.56 111 SER A CA 1
ATOM 797 C C . SER A 1 111 ? -14.566 -2.222 -1.218 1.00 93.56 111 SER A C 1
ATOM 799 O O . SER A 1 111 ? -14.052 -2.650 -2.249 1.00 93.56 111 SER A O 1
ATOM 801 N N . ALA A 1 112 ? -15.881 -2.010 -1.133 1.00 92.88 112 ALA A N 1
ATOM 802 C CA . ALA A 1 112 ? -16.787 -2.224 -2.256 1.00 92.88 112 ALA A CA 1
ATOM 803 C C . ALA A 1 112 ? -16.493 -1.261 -3.415 1.00 92.88 112 ALA A C 1
ATOM 805 O O . ALA A 1 112 ? -16.520 -1.668 -4.574 1.00 92.88 112 ALA A O 1
ATOM 806 N N . VAL A 1 113 ? -16.187 0.003 -3.108 1.00 93.44 113 VAL A N 1
ATOM 807 C CA . VAL A 1 113 ? -15.783 0.991 -4.116 1.00 93.44 113 VAL A CA 1
ATOM 808 C C . VAL A 1 113 ? -14.411 0.640 -4.683 1.00 93.44 113 VAL A C 1
ATOM 810 O O . VAL A 1 113 ? -14.285 0.565 -5.901 1.00 93.44 113 VAL A O 1
ATOM 813 N N . LEU A 1 114 ? -13.434 0.310 -3.830 1.00 93.38 114 LEU A N 1
ATOM 814 C CA . LEU A 1 114 ? -12.117 -0.165 -4.265 1.00 93.38 114 LEU A CA 1
ATOM 815 C C . LEU A 1 114 ? -12.240 -1.328 -5.261 1.00 93.38 114 LEU A C 1
ATOM 817 O O . LEU A 1 114 ? -11.710 -1.239 -6.361 1.00 93.38 114 LEU A O 1
ATOM 821 N N . LYS A 1 115 ? -12.989 -2.384 -4.919 1.00 91.75 115 LYS A N 1
ATOM 822 C CA . LYS A 1 115 ? -13.190 -3.568 -5.776 1.00 91.75 115 LYS A CA 1
ATOM 823 C C . LYS A 1 115 ? -13.904 -3.267 -7.095 1.00 91.75 115 LYS A C 1
ATOM 825 O O . LYS A 1 115 ? -13.755 -4.020 -8.045 1.00 91.75 115 LYS A O 1
ATOM 830 N N . ARG A 1 116 ? -14.723 -2.212 -7.154 1.00 90.88 116 ARG A N 1
ATOM 831 C CA . ARG A 1 116 ? -15.376 -1.774 -8.400 1.00 90.88 116 ARG A CA 1
ATOM 832 C C . ARG A 1 116 ? -14.453 -0.929 -9.267 1.00 90.88 116 ARG A C 1
ATOM 834 O O . ARG A 1 116 ? -14.615 -0.947 -10.480 1.00 90.88 116 ARG A O 1
ATOM 841 N N . THR A 1 117 ? -13.547 -0.167 -8.656 1.00 89.25 117 THR A N 1
ATOM 842 C CA . THR A 1 117 ? -12.581 0.685 -9.364 1.00 89.25 117 THR A CA 1
ATOM 843 C C . THR A 1 117 ? -11.362 -0.101 -9.834 1.00 89.25 117 THR A C 1
ATOM 845 O O . THR A 1 117 ? -10.802 0.180 -10.887 1.00 89.25 117 THR A O 1
ATOM 848 N N . VAL A 1 118 ? -10.941 -1.083 -9.046 1.00 87.62 118 VAL A N 1
ATOM 849 C CA . VAL A 1 118 ? -9.835 -1.972 -9.366 1.00 87.62 118 VAL A CA 1
ATOM 850 C C . VAL A 1 118 ? -10.361 -3.110 -10.236 1.00 87.62 118 VAL A C 1
ATOM 852 O O . VAL A 1 118 ? -11.176 -3.911 -9.791 1.00 87.62 118 VAL A O 1
ATOM 855 N N . HIS A 1 119 ? -9.903 -3.172 -11.486 1.00 83.81 119 HIS A N 1
ATOM 856 C CA . HIS A 1 119 ? -10.379 -4.144 -12.476 1.00 83.81 119 HIS A CA 1
ATOM 857 C C . HIS A 1 119 ? -9.466 -5.367 -12.652 1.00 83.81 119 HIS A C 1
ATOM 859 O O . HIS A 1 119 ? -9.738 -6.203 -13.512 1.00 83.81 119 HIS A O 1
ATOM 865 N N . TRP A 1 120 ? -8.408 -5.496 -11.850 1.00 84.69 120 TRP A N 1
ATOM 866 C CA . TRP A 1 120 ? -7.503 -6.643 -11.901 1.00 84.69 120 TRP A CA 1
ATOM 867 C C . TRP A 1 120 ? -7.933 -7.769 -10.955 1.00 84.69 120 TRP A C 1
ATOM 869 O O . TRP A 1 120 ? -8.583 -7.529 -9.932 1.00 84.69 120 TRP A O 1
ATOM 879 N N . LYS A 1 121 ? -7.562 -9.017 -11.279 1.00 83.62 121 LYS A N 1
ATOM 880 C CA . LYS A 1 121 ? -7.762 -10.161 -10.375 1.00 83.62 121 LYS A CA 1
ATOM 881 C C . LYS A 1 121 ? -6.515 -10.437 -9.543 1.00 83.62 121 LYS A C 1
ATOM 883 O O . LYS A 1 121 ? -5.389 -10.184 -9.966 1.00 83.62 121 LYS A O 1
ATOM 888 N N . ALA A 1 122 ? -6.726 -10.995 -8.352 1.00 84.75 122 ALA A N 1
ATOM 889 C CA . ALA A 1 122 ? -5.628 -11.400 -7.485 1.00 84.75 122 ALA A CA 1
ATOM 890 C C . ALA A 1 122 ? -4.731 -12.439 -8.184 1.00 84.75 122 ALA A C 1
ATOM 892 O O . ALA A 1 122 ? -5.237 -13.420 -8.729 1.00 84.75 122 ALA A O 1
ATOM 893 N N . GLY A 1 123 ? -3.417 -12.216 -8.152 1.00 84.31 123 GLY A N 1
ATOM 894 C CA . GLY A 1 123 ? -2.401 -13.077 -8.767 1.00 84.31 123 GLY A CA 1
ATOM 895 C C . GLY A 1 123 ? -2.207 -12.881 -10.275 1.00 84.31 123 GLY A C 1
ATOM 896 O O . GLY A 1 123 ? -1.348 -13.533 -10.861 1.00 84.31 123 GLY A O 1
ATOM 897 N N . GLU A 1 124 ? -2.973 -12.002 -10.933 1.00 87.88 124 GLU A N 1
ATOM 898 C CA . GLU A 1 124 ? -2.670 -11.624 -12.319 1.00 87.88 124 GLU A CA 1
ATOM 899 C C . GLU A 1 124 ? -1.431 -10.713 -12.361 1.00 87.88 124 GLU A C 1
ATOM 901 O O . GLU A 1 124 ? -1.144 -9.990 -11.404 1.00 87.88 124 GLU A O 1
ATOM 906 N N . ALA A 1 125 ? -0.697 -10.747 -13.475 1.00 89.69 125 ALA A N 1
ATOM 907 C CA . ALA A 1 125 ? 0.449 -9.871 -13.693 1.00 89.69 125 ALA A CA 1
ATOM 908 C C . ALA A 1 125 ? -0.017 -8.469 -14.133 1.00 89.69 125 ALA A C 1
ATOM 910 O O . ALA A 1 125 ? -0.958 -8.381 -14.927 1.00 89.69 125 ALA A O 1
ATOM 911 N N . PRO A 1 126 ? 0.651 -7.393 -13.679 1.00 92.50 126 PRO A N 1
ATOM 912 C CA . PRO A 1 126 ? 0.294 -6.032 -14.048 1.00 92.50 126 PRO A CA 1
ATOM 913 C C . PRO A 1 126 ? 0.570 -5.723 -15.515 1.00 92.50 126 PRO A C 1
ATOM 915 O O . PRO A 1 126 ? 1.531 -6.215 -16.117 1.00 92.50 126 PRO A O 1
ATOM 918 N N . VAL A 1 127 ? -0.280 -4.872 -16.081 1.00 93.06 127 VAL A N 1
ATOM 919 C CA . VAL A 1 127 ? -0.210 -4.395 -17.464 1.00 93.06 127 VAL A CA 1
ATOM 920 C C . VAL A 1 127 ? 0.287 -2.946 -17.525 1.00 93.06 127 VAL A C 1
ATOM 922 O O . VAL A 1 127 ? 0.769 -2.386 -16.541 1.00 93.06 127 VAL A O 1
ATOM 925 N N . GLY A 1 128 ? 0.261 -2.341 -18.716 1.00 91.12 128 GLY A N 1
ATOM 926 C CA . GLY A 1 128 ? 0.563 -0.917 -18.864 1.00 91.12 128 GLY A CA 1
ATOM 927 C C . GLY A 1 128 ? -0.344 -0.052 -17.984 1.00 91.12 128 GLY A C 1
ATOM 928 O O . GLY A 1 128 ? -1.489 -0.405 -17.727 1.00 91.12 128 GLY A O 1
ATOM 929 N N . ASP A 1 129 ? 0.194 1.074 -17.528 1.00 91.25 129 ASP A N 1
ATOM 930 C CA . ASP A 1 129 ? -0.433 2.034 -16.611 1.00 91.25 129 ASP A CA 1
ATOM 931 C C . ASP A 1 129 ? -0.682 1.510 -15.185 1.00 91.25 129 ASP A C 1
ATOM 933 O O . ASP A 1 129 ? -1.362 2.150 -14.377 1.00 91.25 129 ASP A O 1
ATOM 937 N N . GLU A 1 130 ? -0.024 0.409 -14.819 1.00 92.44 130 GLU A N 1
ATOM 938 C CA . GLU A 1 130 ? -0.043 -0.158 -13.472 1.00 92.44 130 GLU A CA 1
ATOM 939 C C . GLU A 1 130 ? 1.358 -0.206 -12.846 1.00 92.44 130 GLU A C 1
ATOM 941 O O . GLU A 1 130 ? 2.387 -0.116 -13.518 1.00 92.44 130 GLU A O 1
ATOM 946 N N . ALA A 1 131 ? 1.402 -0.303 -11.516 1.00 94.88 131 ALA A N 1
ATOM 947 C CA . ALA A 1 131 ? 2.653 -0.434 -10.778 1.00 94.88 131 ALA A CA 1
ATOM 948 C C . ALA A 1 131 ? 3.114 -1.904 -10.749 1.00 94.88 131 ALA A C 1
ATOM 950 O O . ALA A 1 131 ? 2.267 -2.799 -10.733 1.00 94.88 131 ALA A O 1
ATOM 951 N N . PRO A 1 132 ? 4.430 -2.177 -10.626 1.00 96.06 132 PRO A N 1
ATOM 952 C CA . PRO A 1 132 ? 4.951 -3.539 -10.500 1.00 96.06 132 PRO A CA 1
ATOM 953 C C . PRO A 1 132 ? 4.362 -4.334 -9.327 1.00 96.06 132 PRO A C 1
ATOM 955 O O . PRO A 1 132 ? 4.331 -5.562 -9.378 1.00 96.06 132 PRO A O 1
ATOM 958 N N . TYR A 1 133 ? 3.931 -3.641 -8.270 1.00 96.12 133 TYR A N 1
ATOM 959 C CA . TYR A 1 133 ? 3.224 -4.221 -7.135 1.00 96.12 133 TYR A CA 1
ATOM 960 C C . TYR A 1 133 ? 2.011 -3.364 -6.796 1.00 96.12 133 TYR A C 1
ATOM 962 O O . TYR A 1 133 ? 2.157 -2.190 -6.452 1.00 96.12 133 TYR A O 1
ATOM 970 N N . SER A 1 134 ? 0.830 -3.965 -6.844 1.00 96.38 134 SER A N 1
ATOM 971 C CA . SER A 1 134 ? -0.419 -3.396 -6.351 1.00 96.38 134 SER A CA 1
ATOM 972 C C . SER A 1 134 ? -0.985 -4.321 -5.275 1.00 96.38 134 SER A C 1
ATOM 974 O O . SER A 1 134 ? -1.210 -5.502 -5.519 1.00 96.38 134 SER A O 1
ATOM 976 N N . ILE A 1 135 ? -1.178 -3.800 -4.067 1.00 95.62 135 ILE A N 1
ATOM 977 C CA . ILE A 1 135 ? -1.650 -4.542 -2.895 1.00 95.62 135 ILE A CA 1
ATOM 978 C C . ILE A 1 135 ? -2.913 -3.848 -2.398 1.00 95.62 135 ILE A C 1
ATOM 980 O O . ILE A 1 135 ? -2.884 -2.660 -2.083 1.00 95.62 135 ILE A O 1
ATOM 984 N N . ALA A 1 136 ? -4.018 -4.575 -2.324 1.00 95.50 136 ALA A N 1
ATOM 985 C CA . ALA A 1 136 ? -5.303 -4.064 -1.874 1.00 95.50 136 ALA A CA 1
ATOM 986 C C . ALA A 1 136 ? -5.797 -4.836 -0.648 1.00 95.50 136 ALA A C 1
ATOM 988 O O . ALA A 1 136 ? -5.758 -6.066 -0.620 1.00 95.50 136 ALA A O 1
ATOM 989 N N . GLY A 1 137 ? -6.294 -4.107 0.347 1.00 94.56 137 GLY A N 1
ATOM 990 C CA . GLY A 1 137 ? -6.886 -4.653 1.566 1.00 94.56 137 GLY A CA 1
ATOM 991 C C . GLY A 1 137 ? -7.834 -3.629 2.175 1.00 94.56 137 GLY A C 1
ATOM 992 O O . GLY A 1 137 ? -7.530 -2.433 2.188 1.00 94.56 137 GLY A O 1
ATOM 993 N N . LEU A 1 138 ? -8.998 -4.086 2.639 1.00 95.06 138 LEU A N 1
ATOM 994 C CA . LEU A 1 138 ? -10.088 -3.210 3.080 1.00 95.06 138 LEU A CA 1
ATOM 995 C C . LEU A 1 138 ? -10.394 -2.138 2.008 1.00 95.06 138 LEU A C 1
ATOM 997 O O . LEU A 1 138 ? -10.566 -2.466 0.833 1.00 95.06 138 LEU A O 1
ATOM 1001 N N . ASN A 1 139 ? -10.435 -0.858 2.376 1.00 96.19 139 ASN A N 1
ATOM 1002 C CA . ASN A 1 139 ? -10.637 0.277 1.472 1.00 96.19 139 ASN A CA 1
ATOM 1003 C C . ASN A 1 139 ? -9.324 0.941 0.998 1.00 96.19 139 ASN A C 1
ATOM 1005 O O . ASN A 1 139 ? -9.361 2.067 0.494 1.00 96.19 139 ASN A O 1
ATOM 1009 N N . ILE A 1 140 ? -8.171 0.280 1.158 1.00 97.50 140 ILE A N 1
ATOM 1010 C CA . ILE A 1 140 ? -6.846 0.817 0.820 1.00 97.50 140 ILE A CA 1
ATOM 1011 C C . ILE A 1 140 ? -6.249 0.086 -0.388 1.00 97.50 140 ILE A C 1
ATOM 1013 O O . ILE A 1 140 ? -6.239 -1.143 -0.449 1.00 97.50 140 ILE A O 1
ATOM 1017 N N . LEU A 1 141 ? -5.680 0.855 -1.319 1.00 96.56 141 LEU A N 1
ATOM 1018 C CA . LEU A 1 141 ? -4.803 0.371 -2.385 1.00 96.56 141 LEU A CA 1
ATOM 1019 C C . LEU A 1 141 ? -3.402 0.950 -2.200 1.00 96.56 141 LEU A C 1
ATOM 1021 O O . LEU A 1 141 ? -3.227 2.170 -2.193 1.00 96.56 141 LEU A O 1
ATOM 1025 N N . ILE A 1 142 ? -2.405 0.078 -2.118 1.00 97.25 142 ILE A N 1
ATOM 1026 C CA . ILE A 1 142 ? -0.991 0.437 -2.126 1.00 97.25 142 ILE A CA 1
ATOM 1027 C C . ILE A 1 142 ? -0.398 0.055 -3.472 1.00 97.25 142 ILE A C 1
ATOM 1029 O O . ILE A 1 142 ? -0.506 -1.089 -3.898 1.00 97.25 142 ILE A O 1
ATOM 1033 N N . GLN A 1 143 ? 0.267 0.998 -4.124 1.00 97.06 143 GLN A N 1
ATOM 1034 C CA . GLN A 1 143 ? 1.015 0.751 -5.350 1.00 97.06 143 GLN A CA 1
ATOM 1035 C C . GLN A 1 143 ? 2.476 1.097 -5.122 1.00 97.06 143 GLN A C 1
ATOM 1037 O O . GLN A 1 143 ? 2.797 2.218 -4.734 1.00 97.06 143 GLN A O 1
ATOM 1042 N N . PHE A 1 144 ? 3.356 0.127 -5.341 1.00 97.25 144 PHE A N 1
ATOM 1043 C CA . PHE A 1 144 ? 4.787 0.264 -5.122 1.00 97.25 144 PHE A CA 1
ATOM 1044 C C . PHE A 1 144 ? 5.541 0.101 -6.444 1.00 97.25 144 PHE A C 1
ATOM 1046 O O . PHE A 1 144 ? 5.678 -0.990 -6.997 1.00 97.25 144 PHE A O 1
ATOM 1053 N N . GLY A 1 145 ? 6.047 1.226 -6.937 1.00 96.56 145 GLY A N 1
ATOM 1054 C CA . GLY A 1 145 ? 6.869 1.349 -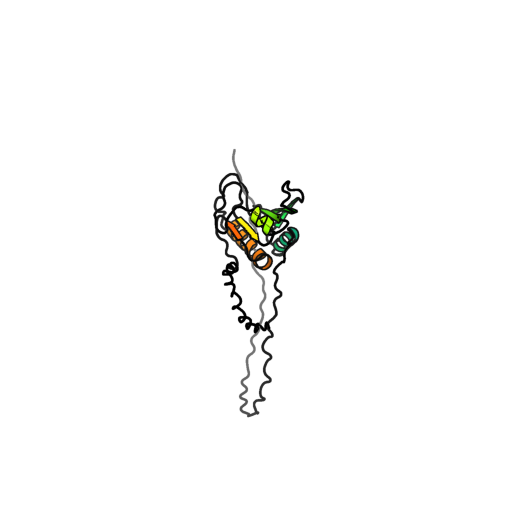8.128 1.00 96.56 145 GLY A CA 1
ATOM 1055 C C . GLY A 1 145 ? 6.347 2.285 -9.196 1.00 96.56 145 GLY A C 1
ATOM 1056 O O . GLY A 1 145 ? 5.259 2.847 -9.066 1.00 96.56 145 GLY A O 1
ATOM 1057 N N . PRO A 1 146 ? 7.178 2.518 -10.225 1.00 94.56 146 PRO A N 1
ATOM 1058 C CA . PRO A 1 146 ? 6.847 3.441 -11.292 1.00 94.56 146 PRO A CA 1
ATOM 1059 C C . PRO A 1 146 ? 5.656 2.913 -12.086 1.00 94.56 146 PRO A C 1
ATOM 1061 O O . PRO A 1 146 ? 5.609 1.738 -12.441 1.00 94.56 146 PRO A O 1
ATOM 1064 N N . ILE A 1 147 ? 4.720 3.810 -12.376 1.00 93.25 147 ILE A N 1
ATOM 1065 C CA . ILE A 1 147 ? 3.607 3.561 -13.287 1.00 93.25 147 ILE A CA 1
ATOM 1066 C C . ILE A 1 147 ? 4.020 4.096 -14.657 1.00 93.25 147 ILE A C 1
ATOM 1068 O O . ILE A 1 147 ? 4.494 5.229 -14.765 1.00 93.25 147 ILE A O 1
ATOM 1072 N N . SER A 1 148 ? 3.876 3.281 -15.698 1.00 91.88 148 SER A N 1
ATOM 1073 C CA . SER A 1 148 ? 4.221 3.662 -17.069 1.00 91.88 148 SER A CA 1
ATOM 1074 C C . SER A 1 148 ? 3.307 2.968 -18.066 1.00 91.88 148 SER A C 1
ATOM 1076 O O . SER A 1 148 ? 2.832 1.878 -17.775 1.00 91.88 148 SER A O 1
ATOM 1078 N N . ALA A 1 149 ? 3.161 3.518 -19.271 1.00 91.62 149 ALA A N 1
ATOM 1079 C CA . ALA A 1 149 ? 2.346 2.916 -20.332 1.00 91.62 149 ALA A CA 1
ATOM 1080 C C . ALA A 1 149 ? 2.806 1.507 -20.767 1.00 91.62 149 ALA A C 1
ATOM 1082 O O . ALA A 1 149 ? 2.066 0.776 -21.421 1.00 91.62 149 ALA A O 1
ATOM 1083 N N . ARG A 1 150 ? 4.040 1.103 -20.433 1.00 92.19 150 ARG A N 1
ATOM 1084 C CA . ARG A 1 150 ? 4.553 -0.242 -20.713 1.00 92.19 150 ARG A CA 1
ATOM 1085 C C . ARG A 1 150 ? 4.287 -1.168 -19.529 1.00 92.19 150 ARG A C 1
ATOM 1087 O O . ARG A 1 150 ? 4.416 -0.748 -18.383 1.00 92.19 150 ARG A O 1
ATOM 1094 N N . ALA A 1 151 ? 4.017 -2.441 -19.827 1.00 90.44 151 ALA A N 1
ATOM 1095 C CA . ALA A 1 151 ? 3.955 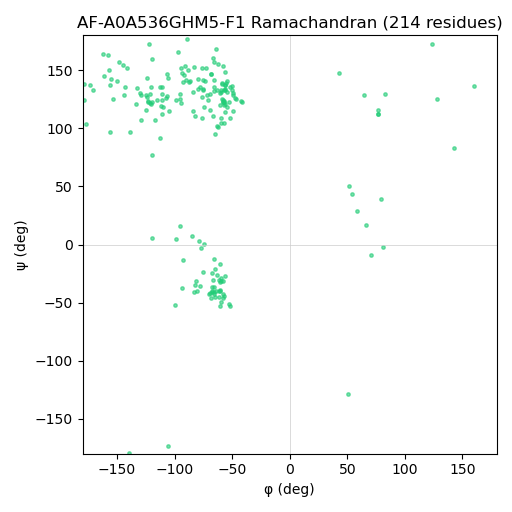-3.493 -18.817 1.00 90.44 151 ALA A CA 1
ATOM 1096 C C . ALA A 1 151 ? 5.213 -3.472 -17.916 1.00 90.44 151 ALA A C 1
ATOM 1098 O O . ALA A 1 151 ? 6.331 -3.381 -18.449 1.00 90.44 151 ALA A O 1
ATOM 1099 N N . PRO A 1 152 ? 5.060 -3.546 -16.581 1.00 92.19 152 PRO A N 1
ATOM 1100 C CA . PRO A 1 152 ? 6.183 -3.465 -15.662 1.00 92.19 152 PRO A CA 1
ATOM 1101 C C . PRO A 1 152 ? 7.161 -4.628 -15.834 1.00 92.19 152 PRO A C 1
ATOM 1103 O O . PRO A 1 152 ? 6.776 -5.796 -15.863 1.00 92.19 152 PRO A O 1
ATOM 1106 N N . SER A 1 153 ? 8.453 -4.313 -15.895 1.00 90.19 153 SER A N 1
ATOM 1107 C CA . SER A 1 153 ? 9.502 -5.330 -15.801 1.00 90.19 153 SER A CA 1
ATOM 1108 C C . SER A 1 153 ? 9.680 -5.793 -14.349 1.00 90.19 153 SER A C 1
ATOM 1110 O O . SER A 1 153 ? 9.483 -4.987 -13.432 1.00 90.19 153 SER A O 1
ATOM 1112 N N . PRO A 1 154 ? 10.128 -7.044 -14.119 1.00 91.50 154 PRO A N 1
ATOM 1113 C CA . PRO A 1 154 ? 10.485 -7.530 -12.791 1.00 91.50 154 PRO A CA 1
ATOM 1114 C C . PRO A 1 154 ? 11.483 -6.592 -12.093 1.00 91.50 154 PRO A C 1
ATOM 1116 O O . PRO A 1 154 ? 12.562 -6.338 -12.639 1.00 91.50 154 PRO A O 1
ATOM 1119 N N . PRO A 1 155 ? 11.150 -6.060 -10.904 1.00 93.25 155 PRO A N 1
ATOM 1120 C CA . PRO A 1 155 ? 12.066 -5.214 -10.143 1.00 93.25 155 PRO A CA 1
ATOM 1121 C C . PRO A 1 155 ? 13.282 -5.997 -9.639 1.00 93.2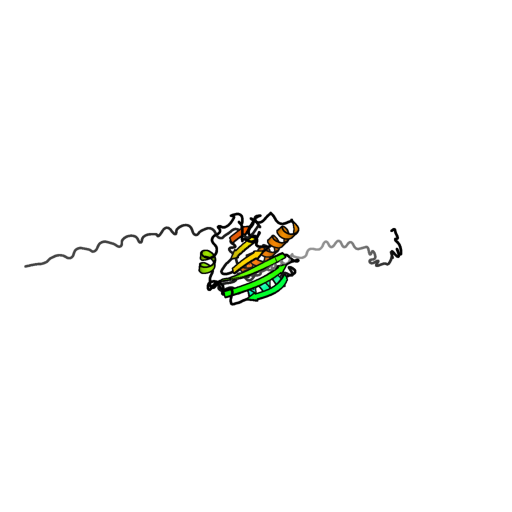5 155 PRO A C 1
ATOM 1123 O O . PRO A 1 155 ? 13.236 -7.222 -9.531 1.00 93.25 155 PRO A O 1
ATOM 1126 N N . ASP A 1 156 ? 14.364 -5.301 -9.283 1.00 94.81 156 ASP A N 1
ATOM 1127 C CA . ASP A 1 156 ? 15.545 -5.941 -8.695 1.00 94.81 156 ASP A CA 1
ATOM 1128 C C . ASP A 1 156 ? 15.255 -6.587 -7.320 1.00 94.81 156 ASP A C 1
ATOM 1130 O O . ASP A 1 156 ? 14.220 -6.350 -6.688 1.00 94.81 156 ASP A O 1
ATOM 1134 N N . ALA A 1 157 ? 16.197 -7.400 -6.833 1.00 94.62 157 ALA A N 1
ATOM 1135 C CA . ALA A 1 157 ? 16.054 -8.126 -5.571 1.00 94.62 157 ALA A CA 1
ATOM 1136 C C . ALA A 1 157 ? 15.854 -7.207 -4.348 1.00 94.62 157 ALA A C 1
ATOM 1138 O O . ALA A 1 157 ? 15.159 -7.580 -3.404 1.00 94.62 157 ALA A O 1
ATOM 1139 N N . SER A 1 158 ? 16.421 -5.995 -4.356 1.00 94.50 158 SER A N 1
ATOM 1140 C CA . SER A 1 158 ? 16.253 -5.026 -3.266 1.00 94.50 158 SER A CA 1
ATOM 1141 C C . SER A 1 158 ? 14.820 -4.491 -3.226 1.00 94.50 158 SER A C 1
ATOM 1143 O O . SER A 1 158 ? 14.207 -4.401 -2.160 1.00 94.50 158 SER A O 1
ATOM 1145 N N . ARG A 1 159 ? 14.235 -4.204 -4.396 1.00 95.94 159 ARG A N 1
ATOM 1146 C CA . ARG A 1 159 ? 12.829 -3.795 -4.523 1.00 95.94 159 ARG A CA 1
ATOM 1147 C C . ARG A 1 159 ? 11.867 -4.921 -4.175 1.00 95.94 159 ARG A C 1
ATOM 1149 O O . ARG A 1 159 ? 10.887 -4.659 -3.486 1.00 95.94 159 ARG A O 1
ATOM 1156 N N . GLN A 1 160 ? 12.161 -6.153 -4.585 1.00 95.44 160 GLN A N 1
ATOM 1157 C CA . GLN A 1 160 ? 11.386 -7.333 -4.184 1.00 95.44 160 GLN A CA 1
ATOM 1158 C C . GLN A 1 160 ? 11.385 -7.505 -2.659 1.00 95.44 160 GLN A C 1
ATOM 1160 O O . GLN A 1 160 ? 10.326 -7.614 -2.043 1.00 95.44 160 GLN A O 1
ATOM 1165 N N . ALA A 1 161 ? 12.564 -7.441 -2.030 1.00 95.00 161 ALA A N 1
ATOM 1166 C CA . ALA A 1 161 ? 12.687 -7.527 -0.578 1.00 95.00 161 ALA A CA 1
ATOM 1167 C C . ALA A 1 161 ? 11.938 -6.388 0.127 1.00 95.00 161 ALA A C 1
ATOM 1169 O O . ALA A 1 161 ? 11.294 -6.608 1.152 1.00 95.00 161 ALA A O 1
ATOM 1170 N N . MET A 1 162 ? 11.974 -5.171 -0.424 1.00 96.56 162 MET A N 1
ATOM 1171 C CA . MET A 1 162 ? 11.211 -4.054 0.129 1.00 96.56 162 MET A CA 1
ATOM 1172 C C . MET A 1 162 ? 9.701 -4.271 0.011 1.00 96.56 162 MET A C 1
ATOM 1174 O O . MET A 1 162 ? 8.981 -4.031 0.976 1.00 96.56 162 MET A O 1
ATOM 1178 N N . ALA A 1 163 ? 9.221 -4.771 -1.127 1.00 95.81 163 ALA A N 1
ATOM 1179 C CA . ALA A 1 163 ? 7.810 -5.082 -1.314 1.00 95.81 163 ALA A CA 1
ATOM 1180 C C . ALA A 1 163 ? 7.334 -6.152 -0.311 1.00 95.81 163 ALA A C 1
ATOM 1182 O O . ALA A 1 163 ? 6.283 -5.990 0.307 1.00 95.81 163 ALA A O 1
ATOM 1183 N N . ALA A 1 164 ? 8.161 -7.168 -0.036 1.00 95.56 164 ALA A N 1
ATOM 1184 C CA . ALA A 1 164 ? 7.909 -8.144 1.026 1.00 95.56 164 ALA A CA 1
ATOM 1185 C C . ALA A 1 164 ? 7.825 -7.514 2.422 1.00 95.56 164 ALA A C 1
ATOM 1187 O O . ALA A 1 164 ? 6.952 -7.871 3.211 1.00 95.56 164 ALA A O 1
ATOM 1188 N N . ARG A 1 165 ? 8.681 -6.533 2.732 1.00 96.12 165 ARG A N 1
ATOM 1189 C CA . ARG A 1 165 ? 8.608 -5.799 4.006 1.00 96.12 165 ARG A CA 1
ATOM 1190 C C . ARG A 1 165 ? 7.358 -4.929 4.108 1.00 96.12 165 ARG A C 1
ATOM 1192 O O . ARG A 1 165 ? 6.795 -4.840 5.192 1.00 96.12 165 ARG A O 1
ATOM 1199 N N . ILE A 1 166 ? 6.915 -4.321 3.006 1.00 96.31 166 ILE A N 1
ATOM 1200 C CA . ILE A 1 166 ? 5.641 -3.590 2.958 1.00 96.31 166 ILE A CA 1
ATOM 1201 C C . ILE A 1 166 ? 4.496 -4.558 3.271 1.00 96.31 166 ILE A C 1
ATOM 1203 O O . ILE A 1 166 ? 3.742 -4.308 4.207 1.00 96.31 166 ILE A O 1
ATOM 1207 N N . VAL A 1 167 ? 4.407 -5.693 2.569 1.00 95.94 167 VAL A N 1
ATOM 1208 C CA . VAL A 1 167 ? 3.371 -6.710 2.824 1.00 95.94 167 VAL A CA 1
ATOM 1209 C C . VAL A 1 167 ? 3.413 -7.196 4.271 1.00 95.94 167 VAL A C 1
ATOM 1211 O O . VAL A 1 167 ? 2.372 -7.228 4.912 1.00 95.94 167 VAL A O 1
ATOM 1214 N N . ALA A 1 168 ? 4.591 -7.474 4.832 1.00 94.44 168 ALA A N 1
ATOM 1215 C CA . ALA A 1 168 ? 4.724 -7.919 6.221 1.00 94.44 168 ALA A CA 1
ATOM 1216 C C . ALA A 1 168 ? 4.180 -6.913 7.255 1.00 94.44 168 ALA A C 1
ATOM 1218 O O . ALA A 1 168 ? 3.737 -7.320 8.327 1.00 94.44 168 ALA A O 1
ATOM 1219 N N . VAL A 1 169 ? 4.206 -5.611 6.949 1.00 95.38 169 VAL A N 1
ATOM 1220 C CA . VAL A 1 169 ? 3.620 -4.564 7.804 1.00 95.38 169 VAL A CA 1
ATOM 1221 C C . VAL A 1 169 ? 2.108 -4.468 7.607 1.00 95.38 169 VAL A C 1
ATOM 1223 O O . VAL A 1 169 ? 1.377 -4.281 8.574 1.00 95.38 169 VAL A O 1
ATOM 1226 N N . LEU A 1 170 ? 1.633 -4.589 6.366 1.00 95.38 170 LEU A N 1
ATOM 1227 C CA . LEU A 1 170 ? 0.217 -4.425 6.029 1.00 95.38 170 LEU A CA 1
ATOM 1228 C C . LEU A 1 170 ? -0.631 -5.641 6.382 1.00 95.38 170 LEU A C 1
ATOM 1230 O O . LEU A 1 170 ? -1.785 -5.486 6.756 1.00 95.38 170 LEU A O 1
ATOM 1234 N N . ASP A 1 171 ? -0.074 -6.835 6.242 1.00 93.19 171 ASP A N 1
ATOM 1235 C CA . ASP A 1 171 ? -0.758 -8.106 6.436 1.00 93.19 171 ASP A CA 1
ATOM 1236 C C . ASP A 1 171 ? -1.474 -8.202 7.797 1.00 93.19 171 ASP A C 1
ATOM 1238 O O . ASP A 1 171 ? -2.681 -8.417 7.794 1.00 93.19 171 ASP A O 1
ATOM 1242 N N . PRO A 1 172 ? -0.848 -7.926 8.958 1.00 93.06 172 PRO A N 1
ATOM 1243 C CA . PRO A 1 172 ? -1.574 -7.927 10.230 1.00 93.06 172 PRO A CA 1
ATOM 1244 C C . PRO A 1 172 ? -2.655 -6.835 10.347 1.00 93.06 172 PRO A C 1
ATOM 1246 O O . PRO A 1 172 ? -3.554 -6.977 11.166 1.00 93.06 172 PRO A O 1
ATOM 1249 N N . LEU A 1 173 ? -2.580 -5.758 9.561 1.00 94.12 173 LEU A N 1
ATOM 1250 C CA . LEU A 1 173 ? -3.478 -4.602 9.669 1.00 94.12 173 LEU A CA 1
ATOM 1251 C C . LEU A 1 173 ? -4.689 -4.696 8.736 1.00 94.12 173 LEU A C 1
ATOM 1253 O O . LEU A 1 173 ? -5.775 -4.252 9.086 1.00 94.12 173 LEU A O 1
ATOM 1257 N N . LEU A 1 174 ? -4.488 -5.218 7.528 1.00 93.94 174 LEU A N 1
ATOM 1258 C CA . LEU A 1 174 ? -5.417 -5.097 6.402 1.00 93.94 174 LEU A CA 1
ATOM 1259 C C . LEU A 1 174 ? -5.930 -6.444 5.884 1.00 93.94 174 LEU A C 1
ATOM 1261 O O . LEU A 1 174 ? -6.591 -6.478 4.847 1.00 93.94 174 LEU A O 1
ATOM 1265 N N . TRP A 1 175 ? -5.599 -7.550 6.552 1.00 87.75 175 TRP A N 1
ATOM 1266 C CA . TRP A 1 175 ? -5.980 -8.886 6.098 1.00 87.75 175 TRP A CA 1
ATOM 1267 C C . TRP A 1 175 ? -7.504 -9.017 5.864 1.00 87.75 175 TRP A C 1
ATOM 1269 O O . TRP A 1 175 ? -8.284 -8.487 6.653 1.00 87.75 175 TRP A O 1
ATOM 1279 N N . PRO A 1 176 ? -7.965 -9.727 4.817 1.00 90.31 176 PRO A N 1
ATOM 1280 C CA . PRO A 1 176 ? -7.184 -10.372 3.763 1.00 90.31 176 PRO A CA 1
ATOM 1281 C C . PRO A 1 176 ? -6.618 -9.384 2.731 1.00 90.31 176 PRO A C 1
ATOM 1283 O O . PRO A 1 176 ? -7.291 -8.448 2.298 1.00 90.31 176 PRO A O 1
ATOM 1286 N N . LEU A 1 177 ? -5.386 -9.653 2.283 1.00 92.12 177 LEU A N 1
ATOM 1287 C CA . LEU A 1 177 ? -4.733 -8.911 1.204 1.00 92.12 177 LEU A CA 1
ATOM 1288 C C . LEU A 1 177 ? -4.982 -9.570 -0.157 1.00 92.12 177 LEU A C 1
ATOM 1290 O O . LEU A 1 177 ? -4.910 -10.787 -0.310 1.00 92.12 177 LEU A O 1
ATOM 1294 N N . THR A 1 178 ? -5.209 -8.738 -1.164 1.00 92.75 178 THR A N 1
ATOM 1295 C CA . THR A 1 178 ? -5.231 -9.108 -2.582 1.00 92.75 178 THR A CA 1
ATOM 1296 C C . THR A 1 178 ? -4.047 -8.456 -3.277 1.00 92.75 178 THR A C 1
ATOM 1298 O O . THR A 1 178 ? -3.739 -7.292 -3.018 1.00 92.75 178 THR A O 1
ATOM 1301 N N . GLN A 1 179 ? -3.352 -9.208 -4.125 1.00 92.75 179 GLN A N 1
ATOM 1302 C CA . GLN A 1 179 ? -2.122 -8.752 -4.768 1.00 92.75 179 GLN A CA 1
ATOM 1303 C C . GLN A 1 179 ? -2.230 -8.858 -6.283 1.00 92.75 179 GLN A C 1
ATOM 1305 O O . GLN A 1 179 ? -2.809 -9.809 -6.802 1.00 92.75 179 GLN A O 1
ATOM 1310 N N . HIS A 1 180 ? -1.642 -7.888 -6.964 1.00 93.75 180 HIS A N 1
ATOM 1311 C CA . HIS A 1 180 ? -1.482 -7.834 -8.405 1.00 93.75 180 HIS A CA 1
ATOM 1312 C C . HIS A 1 180 ? -0.081 -7.316 -8.686 1.00 93.75 180 HIS A C 1
ATOM 1314 O O . HIS A 1 180 ? 0.210 -6.123 -8.543 1.00 93.75 180 HIS A O 1
ATOM 1320 N N . SER A 1 181 ? 0.827 -8.251 -8.933 1.00 93.38 181 SER A N 1
ATOM 1321 C CA . SER A 1 181 ? 2.258 -7.996 -8.917 1.00 93.38 181 SER A CA 1
ATOM 1322 C C . SER A 1 181 ? 2.994 -8.809 -9.967 1.00 93.38 181 SER A C 1
ATOM 1324 O O . SER A 1 181 ? 2.555 -9.873 -10.385 1.00 93.38 181 SER A O 1
ATOM 1326 N N . VAL A 1 182 ? 4.147 -8.298 -10.401 1.00 93.00 182 VAL A N 1
ATOM 1327 C CA . VAL A 1 182 ? 5.022 -9.008 -11.351 1.00 93.00 182 VAL A CA 1
ATOM 1328 C C . VAL A 1 182 ? 5.613 -10.277 -10.727 1.00 93.00 182 VAL A C 1
ATOM 1330 O O . VAL A 1 182 ? 5.913 -11.239 -11.428 1.00 93.00 182 VAL A O 1
ATOM 1333 N N . ILE A 1 183 ? 5.817 -10.256 -9.408 1.00 90.88 183 ILE A N 1
ATOM 1334 C CA . ILE A 1 183 ? 6.335 -11.368 -8.610 1.00 90.88 183 ILE A CA 1
ATOM 1335 C C . ILE A 1 183 ? 5.430 -11.517 -7.390 1.00 90.88 183 ILE A C 1
ATOM 1337 O O . ILE A 1 183 ? 5.102 -10.516 -6.745 1.00 90.88 183 ILE A O 1
ATOM 1341 N N . ASP A 1 184 ? 5.044 -12.749 -7.073 1.00 87.75 184 ASP A N 1
ATOM 1342 C CA . ASP A 1 184 ? 4.234 -13.046 -5.894 1.00 87.75 184 ASP A CA 1
ATOM 1343 C C . ASP A 1 184 ? 5.006 -12.752 -4.609 1.00 87.75 184 ASP A C 1
ATOM 1345 O O . ASP A 1 184 ? 6.149 -13.184 -4.425 1.00 87.75 184 ASP A O 1
ATOM 1349 N N . ILE A 1 185 ? 4.361 -12.035 -3.691 1.00 88.06 185 ILE A N 1
ATOM 1350 C CA . ILE A 1 185 ? 4.907 -11.768 -2.366 1.00 88.06 185 ILE A CA 1
ATOM 1351 C C . ILE A 1 185 ? 4.127 -12.608 -1.357 1.00 88.06 185 ILE A C 1
ATOM 1353 O O . ILE A 1 185 ? 2.903 -12.491 -1.283 1.00 88.06 185 ILE A O 1
ATOM 1357 N N . PRO A 1 186 ? 4.799 -13.423 -0.531 1.00 85.00 186 PRO A N 1
ATOM 1358 C CA . PRO A 1 186 ? 4.120 -14.157 0.526 1.00 85.00 186 PRO A CA 1
ATOM 1359 C C . PRO A 1 186 ? 3.354 -13.215 1.473 1.00 85.00 186 PRO A C 1
ATOM 1361 O O . PRO A 1 186 ? 3.943 -12.325 2.085 1.00 85.00 186 PRO A O 1
ATOM 1364 N N . SER A 1 187 ? 2.047 -13.436 1.614 1.00 83.50 187 SER A N 1
ATOM 1365 C CA . SER A 1 187 ? 1.181 -12.862 2.657 1.00 83.50 187 SER A CA 1
ATOM 1366 C C . SER A 1 187 ? 0.513 -13.995 3.441 1.00 83.50 187 SER A C 1
ATOM 1368 O O . SER A 1 187 ? 0.618 -15.159 3.040 1.00 83.50 187 SER A O 1
ATOM 1370 N N . ARG A 1 188 ? -0.199 -13.700 4.540 1.00 74.19 188 ARG A N 1
ATOM 1371 C CA . ARG A 1 188 ? -1.078 -14.716 5.141 1.00 74.19 188 ARG A CA 1
ATOM 1372 C C . ARG A 1 188 ? -2.055 -15.195 4.069 1.00 74.19 188 ARG A C 1
ATOM 1374 O O . ARG A 1 188 ? -2.621 -14.386 3.329 1.00 74.19 188 ARG A O 1
ATOM 1381 N N . THR A 1 189 ? -2.213 -16.513 3.967 1.00 55.84 189 THR A N 1
ATOM 1382 C CA . THR A 1 189 ? -3.152 -17.162 3.046 1.00 55.84 189 THR A CA 1
ATOM 1383 C C . THR A 1 189 ? -4.538 -16.517 3.199 1.00 55.84 189 THR A C 1
ATOM 1385 O O . THR A 1 189 ? -4.937 -16.236 4.336 1.00 55.84 189 THR A O 1
ATOM 1388 N N . PRO A 1 190 ? -5.264 -16.225 2.103 1.00 54.22 190 PRO A N 1
ATOM 1389 C CA . PRO A 1 190 ? -6.574 -15.586 2.186 1.00 54.22 190 PRO A CA 1
ATOM 1390 C C . PRO A 1 190 ? -7.554 -16.404 3.033 1.00 54.22 190 PRO A C 1
ATOM 1392 O O . PRO A 1 190 ? -7.451 -17.632 3.115 1.00 54.22 190 PRO A O 1
ATOM 1395 N N . GLU A 1 191 ? -8.533 -15.715 3.625 1.00 49.97 191 GLU A N 1
ATOM 1396 C CA . GLU A 1 191 ? -9.705 -16.369 4.202 1.00 49.97 191 GLU A CA 1
ATOM 1397 C C . GLU A 1 191 ? -10.354 -17.254 3.122 1.00 49.97 191 GLU A C 1
ATOM 1399 O O . GLU A 1 191 ? -10.537 -16.797 1.985 1.00 49.97 191 GLU A O 1
ATOM 1404 N N . PRO A 1 192 ? -10.666 -18.528 3.415 1.00 41.12 192 PRO A N 1
ATOM 1405 C CA . PRO A 1 192 ? -11.354 -19.377 2.458 1.00 41.12 192 PRO A CA 1
ATOM 1406 C C . PRO A 1 192 ? -12.671 -18.719 2.040 1.00 41.12 192 PRO A C 1
ATOM 1408 O O . PRO A 1 192 ? -13.415 -18.207 2.874 1.00 41.12 192 PRO A O 1
ATOM 1411 N N . THR A 1 193 ? -12.977 -18.757 0.739 1.00 46.69 193 THR A N 1
ATOM 1412 C CA . THR A 1 193 ? -14.281 -18.344 0.209 1.00 46.69 193 THR A CA 1
ATOM 1413 C C . THR A 1 193 ? -15.381 -18.986 1.058 1.00 46.69 193 THR A C 1
ATOM 1415 O O . THR A 1 193 ? -15.350 -20.214 1.210 1.00 46.69 193 THR A O 1
ATOM 1418 N N . PRO A 1 194 ? -16.343 -18.222 1.615 1.00 42.12 194 PRO A N 1
ATOM 1419 C CA . PRO A 1 194 ? -17.454 -18.823 2.329 1.00 42.12 194 PRO A CA 1
ATOM 1420 C C . PRO A 1 194 ? -18.134 -19.799 1.373 1.00 42.12 194 PRO A C 1
ATOM 1422 O O . PRO A 1 194 ? -18.661 -19.421 0.325 1.00 42.12 194 PRO A O 1
ATOM 1425 N N . LYS A 1 195 ? -18.049 -21.087 1.713 1.00 44.28 195 LYS A N 1
ATOM 1426 C CA . LYS A 1 195 ? -18.761 -22.156 1.016 1.00 44.28 195 LYS A CA 1
ATOM 1427 C C . LYS A 1 195 ? -20.235 -21.734 0.969 1.00 44.28 195 LYS A C 1
ATOM 1429 O O . LYS A 1 195 ? -20.712 -21.248 1.998 1.00 44.28 195 LYS A O 1
ATOM 1434 N N . PRO A 1 196 ? -20.955 -21.872 -0.162 1.00 46.59 196 PRO A N 1
ATOM 1435 C CA . PRO A 1 196 ? -22.372 -21.538 -0.207 1.00 46.59 196 PRO A CA 1
ATOM 1436 C C . PRO A 1 196 ? -23.061 -22.217 0.971 1.00 46.59 196 PRO A C 1
ATOM 1438 O O . PRO A 1 196 ? -23.040 -23.444 1.092 1.00 46.59 196 PRO A O 1
ATOM 1441 N N . SER A 1 197 ? -23.575 -21.389 1.882 1.00 45.66 197 SER A N 1
ATOM 1442 C CA . SER A 1 197 ? -24.314 -21.846 3.044 1.00 45.66 197 SER A CA 1
ATOM 1443 C C . SER A 1 197 ? -25.500 -22.615 2.491 1.00 45.66 197 SER A C 1
ATOM 1445 O O . SER A 1 197 ? -26.369 -22.038 1.832 1.00 45.66 197 SER A O 1
ATOM 1447 N N . VAL A 1 198 ? -25.473 -23.938 2.643 1.00 43.31 198 VAL A N 1
ATOM 1448 C CA . VAL A 1 198 ? -26.591 -24.784 2.250 1.00 43.31 198 VAL A CA 1
ATOM 1449 C C . VAL A 1 198 ? -27.727 -24.344 3.155 1.00 43.31 198 VAL A C 1
ATOM 1451 O O . VAL A 1 198 ? -27.725 -24.632 4.349 1.00 43.31 198 VAL A O 1
ATOM 1454 N N . SER A 1 199 ? -28.639 -23.548 2.601 1.00 47.41 199 SER A N 1
ATOM 1455 C CA . SER A 1 199 ? -29.856 -23.137 3.278 1.00 47.41 199 SER A CA 1
ATOM 1456 C C . SER A 1 199 ? -30.582 -24.419 3.659 1.00 47.41 199 SER A C 1
ATOM 1458 O O . SER A 1 199 ? -31.130 -25.114 2.802 1.00 47.41 199 SER A O 1
ATOM 1460 N N . THR A 1 200 ? -30.530 -24.788 4.938 1.00 46.59 200 THR A N 1
ATOM 1461 C CA . THR A 1 200 ? -31.423 -25.800 5.484 1.00 46.59 200 THR A CA 1
ATOM 1462 C C . THR A 1 200 ? -32.813 -25.200 5.395 1.00 46.59 200 THR A C 1
ATOM 1464 O O . THR A 1 200 ? -33.214 -24.397 6.239 1.00 46.59 200 THR A O 1
ATOM 1467 N N . ALA A 1 201 ? -33.513 -25.533 4.313 1.00 47.69 201 ALA A N 1
ATOM 1468 C CA . ALA A 1 201 ? -34.919 -25.234 4.157 1.00 47.69 201 ALA A CA 1
ATOM 1469 C C . ALA A 1 201 ? -35.655 -25.703 5.428 1.00 47.69 201 ALA A C 1
ATOM 1471 O O . ALA A 1 201 ? -35.465 -26.851 5.842 1.00 47.69 201 ALA A O 1
ATOM 1472 N N . PRO A 1 202 ? -36.474 -24.853 6.070 1.00 48.69 202 PRO A N 1
ATOM 1473 C CA . PRO A 1 202 ? -37.283 -25.276 7.198 1.00 48.69 202 PRO A CA 1
ATOM 1474 C C . PRO A 1 202 ? -38.230 -26.391 6.751 1.00 48.69 202 PRO A C 1
ATOM 1476 O O . PRO A 1 202 ? -39.051 -26.215 5.847 1.00 48.69 202 PRO A O 1
ATOM 1479 N N . THR A 1 203 ? -38.094 -27.549 7.391 1.00 49.91 203 THR A N 1
ATOM 1480 C CA . THR A 1 203 ? -39.021 -28.676 7.317 1.00 49.91 203 THR A CA 1
ATOM 1481 C C . THR A 1 203 ? -40.458 -28.177 7.475 1.00 49.91 203 THR A C 1
ATOM 1483 O O . THR A 1 203 ? -40.784 -27.493 8.445 1.00 49.91 203 THR A O 1
ATOM 1486 N N . LYS A 1 204 ? -41.314 -28.519 6.503 1.00 49.50 204 LYS A N 1
ATOM 1487 C CA . LYS A 1 204 ? -42.762 -28.267 6.518 1.00 49.50 204 LYS A CA 1
ATOM 1488 C C . LYS A 1 204 ? -43.358 -28.569 7.900 1.00 49.50 204 LYS A C 1
ATOM 1490 O O . LYS A 1 204 ? -43.267 -29.695 8.382 1.00 49.50 204 LYS A O 1
ATOM 1495 N N . ALA A 1 205 ? -44.010 -27.571 8.491 1.00 48.38 205 ALA A N 1
ATOM 1496 C CA . ALA A 1 205 ? -44.865 -27.742 9.660 1.00 48.38 205 ALA A CA 1
ATOM 1497 C C . ALA A 1 205 ? -46.118 -28.593 9.321 1.00 48.38 205 ALA A C 1
ATOM 1499 O O . ALA A 1 205 ? -46.508 -28.660 8.150 1.00 48.38 205 ALA A O 1
ATOM 1500 N N . PRO A 1 206 ? -46.757 -29.244 10.315 1.00 47.59 206 PRO A N 1
ATOM 1501 C CA . PRO A 1 206 ? -47.772 -30.274 10.095 1.00 47.59 206 PRO A CA 1
ATOM 1502 C C . PRO A 1 206 ? -49.074 -29.729 9.497 1.00 47.59 206 PRO A C 1
ATOM 1504 O O . PRO A 1 206 ? -49.504 -28.613 9.793 1.00 47.59 206 PRO A O 1
ATOM 1507 N N . ALA A 1 207 ? -49.719 -30.558 8.676 1.00 47.12 207 ALA A N 1
ATOM 1508 C CA . ALA A 1 207 ? -51.008 -30.288 8.055 1.00 47.12 207 ALA A CA 1
ATOM 1509 C C . ALA A 1 207 ? -52.103 -29.997 9.099 1.00 47.12 207 ALA A C 1
ATOM 1511 O O . ALA A 1 207 ? -52.272 -30.731 10.072 1.00 47.12 207 ALA A O 1
ATOM 1512 N N . LYS A 1 208 ? -52.869 -28.926 8.860 1.00 43.38 208 LYS A N 1
ATOM 1513 C CA . LYS A 1 208 ? -54.082 -28.580 9.610 1.00 43.38 208 LYS A CA 1
ATOM 1514 C C . LYS A 1 208 ? -55.120 -29.703 9.481 1.00 43.38 208 LYS A C 1
ATOM 1516 O O . LYS A 1 208 ? -55.445 -30.127 8.376 1.00 43.38 208 LYS A O 1
ATOM 1521 N N . THR A 1 209 ? -55.658 -30.134 10.616 1.00 55.22 209 THR A N 1
ATOM 1522 C CA . THR A 1 209 ? -56.809 -31.035 10.757 1.00 55.22 209 THR A CA 1
ATOM 1523 C C . THR A 1 209 ? -58.062 -30.455 10.078 1.00 55.22 209 THR A C 1
ATOM 1525 O O . THR A 1 209 ? -58.327 -29.257 10.226 1.00 55.22 209 THR A O 1
ATOM 1528 N N . PRO A 1 210 ? -58.869 -31.260 9.360 1.00 52.12 210 PRO A N 1
ATOM 1529 C CA . PRO A 1 210 ? -60.124 -30.790 8.785 1.00 52.12 210 PRO A CA 1
ATOM 1530 C C . PRO A 1 210 ? -61.208 -30.641 9.865 1.00 52.12 210 PRO A C 1
ATOM 1532 O O . PRO A 1 210 ? -61.413 -31.516 10.705 1.00 52.12 210 PRO A O 1
ATOM 1535 N N . LYS A 1 211 ? -61.907 -29.503 9.829 1.00 57.62 211 LYS A N 1
ATOM 1536 C CA . LYS A 1 211 ? -63.061 -29.175 10.678 1.00 57.62 211 LYS A CA 1
ATOM 1537 C C . LYS A 1 211 ? -64.311 -29.904 10.147 1.00 57.62 211 LYS A C 1
ATOM 1539 O O . LYS A 1 211 ? -64.532 -29.862 8.937 1.00 57.62 211 LYS A O 1
ATOM 1544 N N . PRO A 1 212 ? -65.146 -30.536 10.993 1.00 51.94 212 PRO A N 1
ATOM 1545 C CA . PRO A 1 212 ? -66.355 -31.210 10.531 1.00 51.94 212 PRO A CA 1
ATOM 1546 C C . PRO A 1 212 ? -67.416 -30.188 10.103 1.00 51.94 212 PRO A C 1
ATOM 1548 O O . PRO A 1 212 ? -67.748 -29.265 10.851 1.00 51.94 212 PRO A O 1
ATOM 1551 N N . SER A 1 213 ? -67.946 -30.372 8.892 1.00 43.03 213 SER A N 1
ATOM 1552 C CA . SER A 1 213 ? -69.142 -29.681 8.414 1.00 43.03 213 SER A CA 1
ATOM 1553 C C . SER A 1 213 ? -70.363 -30.220 9.161 1.00 43.03 213 SER A C 1
ATOM 1555 O O . SER A 1 213 ? -70.606 -31.425 9.168 1.00 43.03 213 SER A O 1
ATOM 1557 N N . LYS A 1 214 ? -71.125 -29.329 9.797 1.00 46.66 214 LYS A N 1
ATOM 1558 C CA . LYS A 1 214 ? -72.525 -29.565 10.155 1.00 46.66 214 LYS A CA 1
ATOM 1559 C C . LYS A 1 214 ? -73.365 -28.642 9.286 1.00 46.66 214 LYS A C 1
ATOM 1561 O O . LYS A 1 214 ? -73.120 -27.435 9.269 1.00 46.66 214 LYS A O 1
ATOM 1566 N N . THR A 1 215 ? -74.373 -29.187 8.624 1.00 38.62 215 THR A N 1
ATOM 1567 C CA . THR A 1 215 ? -75.483 -28.401 8.080 1.00 38.62 215 THR A CA 1
ATOM 1568 C C . THR A 1 215 ? -76.771 -29.221 8.249 1.00 38.62 215 THR A C 1
ATOM 1570 O O . THR A 1 215 ? -76.692 -30.440 8.074 1.00 38.62 215 THR A O 1
ATOM 1573 N N . PRO A 1 216 ? -77.874 -28.596 8.709 1.00 50.16 216 PRO A N 1
ATOM 1574 C CA . PRO A 1 216 ? -79.188 -29.222 8.903 1.00 50.16 216 PRO A CA 1
ATOM 1575 C C . PRO A 1 216 ? -79.862 -29.659 7.601 1.00 50.16 216 PRO A C 1
ATOM 1577 O O . PRO A 1 216 ? -79.505 -29.106 6.535 1.00 50.16 216 PRO A O 1
#

Nearest PDB structures (foldseek):
  8xme-assembly1_H  TM=3.458E-01  e=1.128E+00  Arabidopsis thaliana
  2l3j-assembly1_A  TM=3.859E-01  e=2.340E+00  Rattus norvegicus
  1omo-assembly1_A  TM=2.986E-01  e=1.062E+00  Archaeoglobus fulgidus
  3mh8-assembly2_B  TM=2.183E-01  e=2.202E+00  Mycobacterium tuberculosis H37Rv